Protein AF-A0A812Y825-F1 (afdb_monomer)

Foldseek 3Di:
DAAELEAEEDQPLQVVLLVLLVVVVPDDDDDDDDDDDDDDDDDDDDPVVSLVVSVVVVCVSSVGDPPHPHYYYDYDDQPLVSSVSSVVSVCVSVVQAAEEAEAEPPLVVVQVVCCVPPVDGDSVSNVVNVVSLVVSCVVVVLRYHYDHVVNQFQVSVQVVCVSNPDDPQKGFPDGDDDPPCPPPPPPDPDVPDSMDGDDPPDD

Solvent-accessible surface area (backbone atoms only — not comparable to full-atom values): 12763 Å² total; per-residue (Å²): 135,91,34,72,42,64,44,68,69,78,64,78,58,57,64,55,43,44,52,51,46,37,54,72,74,68,75,72,77,86,76,91,75,77,99,70,86,89,80,85,84,92,80,87,81,52,69,68,57,54,37,50,51,52,50,53,50,52,48,61,72,63,57,64,56,98,72,44,80,43,75,49,70,45,79,89,85,78,57,47,80,60,53,51,52,33,50,51,52,50,44,62,59,35,73,86,53,71,45,78,49,70,47,57,86,55,56,69,64,44,36,54,55,36,33,75,76,70,71,51,72,56,67,68,55,54,51,50,38,54,55,49,50,53,53,49,35,69,77,37,57,94,40,37,44,81,49,38,61,91,54,68,41,41,66,50,53,33,52,46,40,51,71,75,66,53,64,91,48,48,37,47,78,49,64,88,90,69,93,74,72,74,71,67,71,65,97,56,93,66,90,77,57,43,54,50,68,64,77,78,81,80,128

Mean predicted aligned error: 9.52 Å

Secondary structure (DSSP, 8-state):
---EEEEPS--THHHHHHHHHHHHHT-PPP---SSS------S---HHHHHHHHHHHHHHHH---TT-SEEEE------HHHHHHHHHHHHHHSTT--EEEEE-S-HHHHHHHHHHHHS---HHHHHHHHHHHHHHHHHSTTTEEEEEGGG-SHHHHHHHHHHHT--TTEE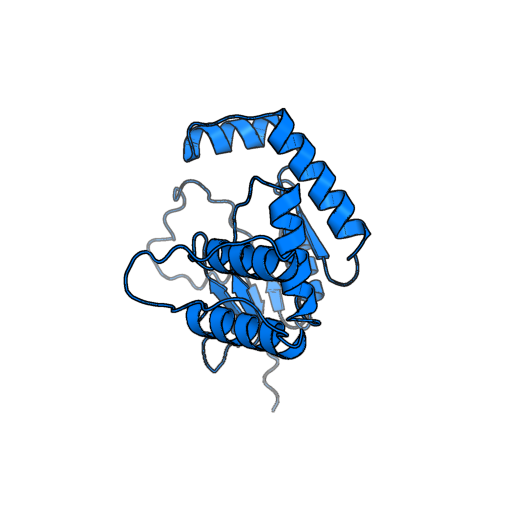ES-----SSS-S---SS-----SEEE------

Sequence (203 aa):
MFLYDIKGGNMMLWPDVYDMNKVREADFKIYQHSGLYAWHHANGRNETELMCSMKMMLLGELNPSVHARVIGYKAIKWRFDEDLKDLQLLMEAFPCAKVILSKRRNIDDQLLSQGEVFGSMDYFATEQANKAMDKFKKHHSDRSFSLDLEDFDVEHFNSLLSFLGEDDKCRYVDVVHDNAGRLQSPAEPLEWSAIKCNFTEGN

Structure (mmCIF, N/CA/C/O backbone):
data_AF-A0A812Y825-F1
#
_entry.id   AF-A0A812Y825-F1
#
loop_
_atom_site.group_PDB
_atom_site.id
_atom_site.type_symbol
_atom_site.label_atom_id
_atom_site.label_alt_id
_atom_site.label_comp_id
_atom_site.label_asym_id
_atom_site.label_entity_id
_atom_site.label_seq_id
_atom_site.pdbx_PDB_ins_code
_atom_site.Cartn_x
_atom_site.Cartn_y
_atom_site.Cartn_z
_atom_site.occupancy
_atom_site.B_iso_or_equiv
_atom_site.auth_seq_id
_atom_site.auth_comp_id
_atom_site.auth_asym_id
_atom_site.auth_atom_id
_atom_site.pdbx_PDB_model_num
ATOM 1 N N . MET A 1 1 ? -17.532 -16.946 -2.807 1.00 50.28 1 MET A N 1
ATOM 2 C CA . MET A 1 1 ? -17.323 -15.856 -3.784 1.00 50.28 1 MET A CA 1
ATOM 3 C C . MET A 1 1 ? -16.411 -14.826 -3.145 1.00 50.28 1 MET A C 1
ATOM 5 O O . MET A 1 1 ? -16.750 -14.342 -2.072 1.00 50.28 1 MET A O 1
ATOM 9 N N . PHE A 1 2 ? -15.247 -14.558 -3.741 1.00 57.72 2 PHE A N 1
ATOM 10 C CA . PHE A 1 2 ? -14.387 -13.468 -3.285 1.00 57.72 2 PHE A CA 1
ATOM 11 C C . PHE A 1 2 ? -14.944 -12.144 -3.742 1.00 57.72 2 PHE A C 1
ATOM 13 O O . PHE A 1 2 ? -15.249 -11.974 -4.919 1.00 57.72 2 PHE A O 1
ATOM 20 N N . LEU A 1 3 ? -15.074 -11.216 -2.810 1.00 70.06 3 LEU A N 1
ATOM 21 C CA . LEU A 1 3 ? -15.598 -9.893 -3.087 1.00 70.06 3 LEU A CA 1
ATOM 22 C C . LEU A 1 3 ? -14.599 -8.900 -2.515 1.00 70.06 3 LEU A C 1
ATOM 24 O O . LEU A 1 3 ? -14.765 -8.362 -1.424 1.00 70.06 3 LEU A O 1
ATOM 28 N N . TYR A 1 4 ? -13.499 -8.759 -3.247 1.00 74.31 4 TYR A N 1
ATOM 29 C CA . TYR A 1 4 ? -12.569 -7.657 -3.083 1.00 74.31 4 TYR A CA 1
ATOM 30 C C . TYR A 1 4 ? -13.099 -6.471 -3.872 1.00 74.31 4 TYR A C 1
ATOM 32 O O . TYR A 1 4 ? -13.374 -6.600 -5.062 1.00 74.31 4 TYR A O 1
ATOM 40 N N . ASP A 1 5 ? -13.207 -5.322 -3.222 1.00 78.38 5 ASP A N 1
ATOM 41 C CA . ASP A 1 5 ? -13.467 -4.052 -3.886 1.00 78.38 5 ASP A CA 1
ATOM 42 C C . ASP A 1 5 ? -12.261 -3.137 -3.667 1.00 78.38 5 ASP A C 1
ATOM 44 O O . ASP A 1 5 ? -12.210 -2.327 -2.740 1.00 78.38 5 ASP A O 1
ATOM 48 N N . ILE A 1 6 ? -11.223 -3.364 -4.476 1.00 79.56 6 ILE A N 1
ATOM 49 C CA . ILE A 1 6 ? -9.986 -2.585 -4.437 1.00 79.56 6 ILE A CA 1
ATOM 50 C C . ILE A 1 6 ? -10.028 -1.581 -5.583 1.00 79.56 6 ILE A C 1
ATOM 52 O O . ILE A 1 6 ? -9.942 -1.950 -6.754 1.00 79.56 6 ILE A O 1
ATOM 56 N N . LYS A 1 7 ? -10.150 -0.297 -5.249 1.00 80.38 7 LYS A N 1
ATOM 57 C CA . LYS A 1 7 ? -10.177 0.778 -6.240 1.00 80.38 7 LYS A CA 1
ATOM 58 C C . LYS A 1 7 ? -8.767 1.071 -6.773 1.00 80.38 7 LYS A C 1
ATOM 60 O O . LYS A 1 7 ? -7.784 1.109 -6.027 1.00 80.38 7 LYS A O 1
ATOM 65 N N . GLY A 1 8 ? -8.669 1.259 -8.090 1.00 64.75 8 GLY A N 1
ATOM 66 C CA . GLY A 1 8 ? -7.426 1.604 -8.787 1.00 64.75 8 GLY A CA 1
ATOM 67 C C . GLY A 1 8 ? -6.894 3.002 -8.443 1.00 64.75 8 GLY A C 1
ATOM 68 O O . GLY A 1 8 ? -7.537 3.777 -7.740 1.00 64.75 8 GLY A O 1
ATOM 69 N N . GLY A 1 9 ? -5.685 3.309 -8.926 1.00 55.72 9 GLY A N 1
ATOM 70 C CA . GLY A 1 9 ? -4.938 4.520 -8.566 1.00 55.72 9 GLY A CA 1
ATOM 71 C C . GLY A 1 9 ? -5.636 5.842 -8.909 1.00 55.72 9 GLY A C 1
ATOM 72 O O . GLY A 1 9 ? -6.337 5.933 -9.911 1.00 55.72 9 GLY A O 1
ATOM 73 N N . ASN A 1 10 ? -5.345 6.875 -8.108 1.00 53.19 10 ASN A N 1
ATOM 74 C CA . ASN A 1 10 ? -5.771 8.280 -8.259 1.00 53.19 10 ASN A CA 1
ATOM 75 C C . ASN A 1 10 ? -7.201 8.626 -7.823 1.00 53.19 10 ASN A C 1
ATOM 77 O O . ASN A 1 10 ? -7.778 9.591 -8.321 1.00 53.19 10 ASN A O 1
ATOM 81 N N . MET A 1 11 ? -7.761 7.923 -6.839 1.00 57.62 11 MET A N 1
ATOM 82 C CA . MET A 1 11 ? -8.858 8.528 -6.085 1.00 57.62 11 MET A CA 1
ATOM 83 C C . MET A 1 11 ? -8.343 9.773 -5.346 1.00 57.62 11 MET A C 1
ATOM 85 O O . MET A 1 11 ? -7.277 9.731 -4.725 1.00 57.62 11 MET A O 1
ATOM 89 N N . MET A 1 12 ? -9.111 10.865 -5.384 1.00 64.31 12 MET A N 1
ATOM 90 C CA . MET A 1 12 ? -8.818 12.150 -4.721 1.00 64.31 12 MET A CA 1
ATOM 91 C C . MET A 1 12 ? -8.848 12.074 -3.180 1.00 64.31 12 MET A C 1
ATOM 93 O O . MET A 1 12 ? -8.847 13.094 -2.510 1.00 64.31 12 MET A O 1
ATOM 97 N N . LEU A 1 13 ? -8.785 10.863 -2.621 1.00 70.81 13 LEU A N 1
ATOM 98 C CA . LEU A 1 13 ? -8.773 10.565 -1.192 1.00 70.81 13 LEU A CA 1
ATOM 99 C C . LEU A 1 13 ? -7.570 11.155 -0.464 1.00 70.81 13 LEU A C 1
ATOM 101 O O . LEU A 1 13 ? -7.657 11.547 0.691 1.00 70.81 13 LEU A O 1
ATOM 105 N N . TRP A 1 14 ? -6.405 11.151 -1.108 1.00 73.81 14 TRP A N 1
ATOM 106 C CA . TRP A 1 14 ? -5.169 11.485 -0.408 1.00 73.81 14 TRP A CA 1
ATOM 107 C C . TRP A 1 14 ? -5.020 12.967 -0.057 1.00 73.81 14 TRP A C 1
ATOM 109 O O . TRP A 1 14 ? -4.557 13.236 1.046 1.00 73.81 14 TRP A O 1
ATOM 119 N N . PRO A 1 15 ? -5.388 13.924 -0.934 1.00 76.06 15 PRO A N 1
ATOM 120 C CA . PRO A 1 15 ? -5.538 15.320 -0.534 1.00 76.06 15 PRO A CA 1
ATOM 121 C C . PRO A 1 15 ? -6.379 15.490 0.734 1.00 76.06 15 PRO A C 1
ATOM 123 O O . PRO A 1 15 ? -5.949 16.183 1.647 1.00 76.06 15 PRO A O 1
ATOM 126 N N . ASP A 1 16 ? -7.506 14.786 0.843 1.00 75.88 16 ASP A N 1
ATOM 127 C CA . ASP A 1 16 ? -8.361 14.915 2.019 1.00 75.88 16 ASP A CA 1
ATOM 128 C C . ASP A 1 16 ? -7.735 14.306 3.283 1.00 75.88 16 ASP A C 1
ATOM 130 O O . ASP A 1 16 ? -7.829 14.882 4.367 1.00 75.88 16 ASP A O 1
ATOM 134 N N . VAL A 1 17 ? -7.066 13.152 3.165 1.00 77.38 17 VAL A N 1
ATOM 135 C CA . VAL A 1 17 ? -6.330 12.544 4.290 1.00 77.38 17 VAL A CA 1
ATOM 136 C C . VAL A 1 17 ? -5.193 13.460 4.741 1.00 77.38 17 VAL A C 1
ATOM 138 O O . VAL A 1 17 ? -5.019 13.663 5.943 1.00 77.38 17 VAL A O 1
ATOM 141 N N . TYR A 1 18 ? -4.462 14.044 3.791 1.00 80.56 18 TYR A N 1
ATOM 142 C CA . TYR A 1 18 ? -3.424 15.035 4.059 1.00 80.56 18 TYR A CA 1
ATOM 143 C C . TYR A 1 18 ? -4.002 16.232 4.818 1.00 80.56 18 TYR A C 1
ATOM 145 O O . TYR A 1 18 ? -3.497 16.588 5.883 1.00 80.56 18 TYR A O 1
ATOM 153 N N . ASP A 1 19 ? -5.105 16.808 4.335 1.00 76.88 19 ASP A N 1
ATOM 154 C CA . ASP A 1 19 ? -5.767 17.940 4.981 1.00 76.88 19 ASP A CA 1
ATOM 155 C C . ASP A 1 19 ? -6.231 17.581 6.400 1.00 76.88 19 ASP A C 1
ATOM 157 O O . ASP A 1 19 ? -6.016 18.352 7.337 1.00 76.88 19 ASP A O 1
ATOM 161 N N . MET A 1 20 ? -6.788 16.383 6.613 1.00 75.94 20 MET A N 1
ATOM 162 C CA . MET A 1 20 ? -7.174 15.911 7.949 1.00 75.94 20 MET A CA 1
ATOM 163 C C . MET A 1 20 ? -5.981 15.704 8.879 1.00 75.94 20 MET A C 1
ATOM 165 O O . MET A 1 20 ? -6.056 16.048 10.061 1.00 75.94 20 MET A O 1
ATOM 169 N N . ASN A 1 21 ? -4.872 15.172 8.370 1.00 79.94 21 ASN A N 1
ATOM 170 C CA . ASN A 1 21 ? -3.653 15.029 9.150 1.00 79.94 21 ASN A CA 1
ATOM 171 C C . ASN A 1 21 ? -3.063 16.396 9.511 1.00 79.94 21 ASN A C 1
ATOM 173 O O . ASN A 1 21 ? -2.636 16.600 10.644 1.00 79.94 21 ASN A O 1
ATOM 177 N N . LYS A 1 22 ? -3.138 17.377 8.611 1.00 77.75 22 LYS A N 1
ATOM 178 C CA . LYS A 1 22 ? -2.755 18.762 8.908 1.00 77.75 22 LYS A CA 1
ATOM 179 C C . LYS A 1 22 ? -3.680 19.451 9.900 1.00 77.75 22 LYS A C 1
ATOM 181 O O . LYS A 1 22 ? -3.206 20.213 10.742 1.00 77.75 22 LYS A O 1
ATOM 186 N N . VAL A 1 23 ? -4.978 19.154 9.859 1.00 70.94 23 VAL A N 1
ATOM 187 C CA . VAL A 1 23 ? -5.929 19.572 10.898 1.00 70.94 23 VAL A CA 1
ATOM 188 C C . VAL A 1 23 ? -5.544 18.967 12.250 1.00 70.94 23 VAL A C 1
ATOM 190 O O . VAL A 1 23 ? -5.558 19.683 13.249 1.00 70.94 23 VAL A O 1
ATOM 193 N N . ARG A 1 24 ? -5.150 17.687 12.290 1.00 75.50 24 ARG A N 1
ATOM 194 C CA . ARG A 1 24 ? -4.654 17.021 13.508 1.00 75.50 24 ARG A CA 1
ATOM 195 C C . ARG A 1 24 ? -3.356 17.643 14.030 1.00 75.50 24 ARG A C 1
ATOM 197 O O . ARG A 1 24 ? -3.232 17.845 15.232 1.00 75.50 24 ARG A O 1
ATOM 204 N N . GLU A 1 25 ? -2.415 17.961 13.139 1.00 74.81 25 GLU A N 1
ATOM 205 C CA . GLU A 1 25 ? -1.152 18.651 13.459 1.00 74.81 25 GLU A CA 1
ATOM 206 C C . GLU A 1 25 ? -1.361 20.140 13.834 1.00 74.81 25 GLU A C 1
ATOM 208 O O . GLU A 1 25 ? -0.434 20.772 14.332 1.00 74.81 25 GLU A O 1
ATOM 213 N N . ALA A 1 26 ? -2.588 20.662 13.688 1.00 60.72 26 ALA A N 1
ATOM 214 C CA . ALA A 1 26 ? -3.061 21.977 14.131 1.00 60.72 26 ALA A CA 1
ATOM 215 C C . ALA A 1 26 ? -2.562 23.216 13.350 1.00 60.72 26 ALA A C 1
ATOM 217 O O . ALA A 1 26 ? -2.547 24.306 13.920 1.00 60.72 26 ALA A O 1
ATOM 218 N N . ASP A 1 27 ? -2.258 23.103 12.046 1.00 53.44 27 ASP A N 1
ATOM 219 C CA . ASP A 1 27 ? -1.624 24.213 11.296 1.00 53.44 27 ASP A CA 1
ATOM 220 C C . ASP A 1 27 ? -2.247 24.605 9.936 1.00 53.44 27 ASP A C 1
ATOM 222 O O . ASP A 1 27 ? -1.607 25.279 9.131 1.00 53.44 27 ASP A O 1
ATOM 226 N N . PHE A 1 28 ? -3.508 24.258 9.643 1.00 49.50 28 PHE A N 1
ATOM 227 C CA . PHE A 1 28 ? -4.169 24.778 8.431 1.00 49.50 28 PHE A CA 1
ATOM 228 C C . PHE A 1 28 ? -5.084 25.972 8.707 1.00 49.50 28 PHE A C 1
ATOM 230 O O . PHE A 1 28 ? -5.841 25.974 9.669 1.00 49.50 28 PHE A O 1
ATOM 237 N N . LYS A 1 29 ? -5.071 26.974 7.814 1.00 45.69 29 LYS A N 1
ATOM 238 C CA . LYS A 1 29 ? -6.112 28.003 7.616 1.00 45.69 29 LYS A CA 1
ATOM 239 C C . LYS A 1 29 ? -6.948 27.566 6.404 1.00 45.69 29 LYS A C 1
ATOM 241 O O . LYS A 1 29 ? -6.369 27.279 5.366 1.00 45.69 29 LYS A O 1
ATOM 246 N N . ILE A 1 30 ? -8.273 27.469 6.550 1.00 46.47 30 ILE A N 1
ATOM 247 C CA . ILE A 1 30 ? -9.210 27.017 5.508 1.00 46.47 30 ILE A CA 1
ATOM 248 C C . ILE A 1 30 ? -8.940 27.782 4.215 1.00 46.47 30 ILE A C 1
ATOM 250 O O . ILE A 1 30 ? -8.990 29.011 4.221 1.00 46.47 30 ILE A O 1
ATOM 254 N N . TYR A 1 31 ? -8.741 27.063 3.113 1.00 37.53 31 TYR A N 1
ATOM 255 C CA . TYR A 1 31 ? -8.944 27.612 1.779 1.00 37.53 31 TYR A CA 1
ATOM 256 C C . TYR A 1 31 ? -10.146 26.918 1.145 1.00 37.53 31 TYR A C 1
ATOM 258 O O . TYR A 1 31 ? -10.118 25.733 0.836 1.00 37.53 31 TYR A O 1
ATOM 266 N N . GLN A 1 32 ? -11.226 27.684 0.978 1.00 43.72 32 GLN A N 1
ATOM 267 C CA . GLN A 1 32 ? -12.327 27.327 0.095 1.00 43.72 32 GLN A CA 1
ATOM 268 C C . GLN A 1 32 ? -11.819 27.351 -1.348 1.00 43.72 32 GLN A C 1
ATOM 270 O O . GLN A 1 32 ? -11.482 28.422 -1.850 1.00 43.72 32 GLN A O 1
ATOM 275 N N . HIS A 1 33 ? -11.876 26.223 -2.054 1.00 33.47 33 HIS A N 1
ATOM 276 C CA . HIS A 1 33 ? -12.135 26.269 -3.488 1.00 33.47 33 HIS A CA 1
ATOM 277 C C . HIS A 1 33 ? -13.038 25.117 -3.947 1.00 33.47 33 HIS A C 1
ATOM 279 O O . HIS A 1 33 ? -12.832 23.959 -3.612 1.00 33.47 33 HIS A O 1
ATOM 285 N N . SER A 1 34 ? -14.057 25.513 -4.719 1.00 37.59 34 SER A N 1
ATOM 286 C CA . SER A 1 34 ? -15.031 24.711 -5.476 1.00 37.59 34 SER A CA 1
ATOM 287 C C . SER A 1 34 ? -15.969 23.772 -4.701 1.00 37.59 34 SER A C 1
ATOM 289 O O . SER A 1 34 ? -15.884 22.557 -4.792 1.00 37.59 34 SER A O 1
ATOM 291 N N . GLY A 1 35 ? -16.993 24.365 -4.079 1.00 41.88 35 GLY A N 1
ATOM 292 C CA . GLY A 1 35 ? -18.388 23.924 -4.258 1.00 41.88 35 GLY A CA 1
ATOM 293 C C . GLY A 1 35 ? -18.902 22.706 -3.484 1.00 41.88 35 GLY A C 1
ATOM 294 O O . GLY A 1 35 ? -20.115 22.594 -3.331 1.00 41.88 35 GLY A O 1
ATOM 295 N N . LEU A 1 36 ? -18.043 21.844 -2.946 1.00 45.06 36 LEU A N 1
ATOM 296 C CA . LEU A 1 36 ? -18.415 20.758 -2.036 1.00 45.06 36 LEU A CA 1
ATOM 297 C C . LEU A 1 36 ? -17.350 20.685 -0.929 1.00 45.06 36 LEU A C 1
ATOM 299 O O . LEU A 1 36 ? -16.169 20.799 -1.221 1.00 45.06 36 LEU A O 1
ATOM 303 N N . TYR A 1 37 ? -17.787 20.524 0.323 1.00 44.31 37 TYR A N 1
ATOM 304 C CA . TYR A 1 37 ? -16.999 20.489 1.573 1.00 44.31 37 TYR A CA 1
ATOM 305 C C . TYR A 1 37 ? -16.685 21.854 2.217 1.00 44.31 37 TYR A C 1
ATOM 307 O O . TYR A 1 37 ? -15.725 22.554 1.903 1.00 44.31 37 TYR A O 1
ATOM 315 N N . ALA A 1 38 ? -17.526 22.229 3.187 1.00 41.09 38 ALA A N 1
ATOM 316 C CA . ALA A 1 38 ? -17.284 23.350 4.086 1.00 41.09 38 ALA A CA 1
ATOM 317 C C . ALA A 1 38 ? -16.455 22.879 5.292 1.00 41.09 38 ALA A C 1
ATOM 319 O O . ALA A 1 38 ? -16.964 22.180 6.168 1.00 41.09 38 ALA A O 1
ATOM 320 N N . TRP A 1 39 ? -15.193 23.296 5.365 1.00 47.66 39 TRP A N 1
ATOM 321 C CA . TRP A 1 39 ? -14.378 23.163 6.572 1.00 47.66 39 TRP A CA 1
ATOM 322 C C . TRP A 1 39 ? -14.466 24.469 7.370 1.00 47.66 39 TRP A C 1
ATOM 324 O O . TRP A 1 39 ? -14.240 25.540 6.816 1.00 47.66 39 TRP A O 1
ATOM 334 N N . HIS A 1 40 ? -14.829 24.387 8.655 1.00 42.28 40 HIS A N 1
ATOM 335 C CA . HIS A 1 40 ? -14.842 25.508 9.604 1.00 42.28 40 HIS A CA 1
ATOM 336 C C . HIS A 1 40 ? -13.914 25.202 10.795 1.00 42.28 40 HIS A C 1
ATOM 338 O O . HIS A 1 40 ? -13.873 24.066 11.283 1.00 42.28 40 HIS A O 1
ATOM 344 N N . HIS A 1 41 ? -13.165 26.226 11.223 1.00 46.69 41 HIS A N 1
ATOM 345 C CA . HIS A 1 41 ? -12.006 26.142 12.123 1.00 46.69 41 HIS A CA 1
ATOM 346 C C . HIS A 1 41 ? -12.288 26.447 13.593 1.00 46.69 41 HIS A C 1
ATOM 348 O O . HIS A 1 41 ? -13.226 27.168 13.916 1.00 46.69 41 HIS A O 1
ATOM 354 N N . ALA A 1 42 ? -11.333 25.978 14.411 1.00 47.19 42 ALA A N 1
ATOM 355 C CA . ALA A 1 42 ? -10.901 26.469 15.724 1.00 47.19 42 ALA A CA 1
ATOM 356 C C . ALA A 1 42 ? -11.951 26.507 16.847 1.00 47.19 42 ALA A C 1
ATOM 358 O O . ALA A 1 42 ? -12.481 27.562 17.176 1.00 47.19 42 ALA A O 1
ATOM 359 N N . ASN A 1 43 ? -12.197 25.341 17.460 1.00 44.81 43 ASN A N 1
ATOM 360 C CA . ASN A 1 43 ? -12.138 25.116 18.917 1.00 44.81 43 ASN A CA 1
ATOM 361 C C . ASN A 1 43 ? -12.566 23.670 19.246 1.00 44.81 43 ASN A C 1
ATOM 363 O O . ASN A 1 43 ? -13.713 23.298 19.029 1.00 44.81 43 ASN A O 1
ATOM 367 N N . GLY A 1 44 ? -11.643 22.868 19.791 1.00 52.03 44 GLY A N 1
ATOM 368 C CA . GLY A 1 44 ? -11.970 21.679 20.592 1.00 52.03 44 GLY A CA 1
ATOM 369 C C . GLY A 1 44 ? -12.611 20.478 19.887 1.00 52.03 44 GLY A C 1
ATOM 370 O O . GLY A 1 44 ? -13.489 19.860 20.484 1.00 52.03 44 GLY A O 1
ATOM 371 N N . ARG A 1 45 ? -12.194 20.105 18.666 1.00 60.62 45 ARG A N 1
ATOM 372 C CA . ARG A 1 45 ? -12.650 18.816 18.111 1.00 60.62 45 ARG A CA 1
ATOM 373 C C . ARG A 1 45 ? -12.095 17.659 18.932 1.00 60.62 45 ARG A C 1
ATOM 375 O O . ARG A 1 45 ? -10.900 17.594 19.213 1.00 60.62 45 ARG A O 1
ATOM 382 N N . ASN A 1 46 ? -12.987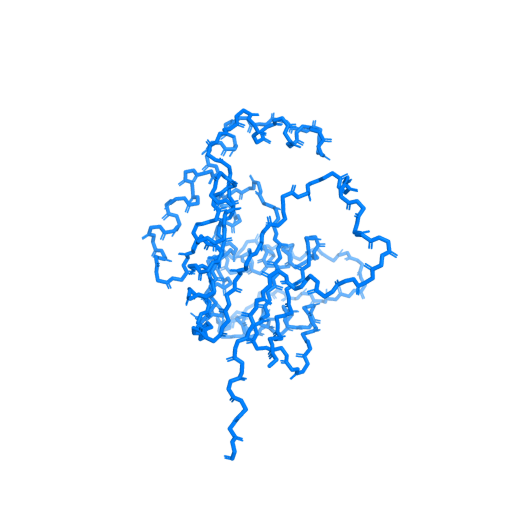 16.741 19.276 1.00 76.44 46 ASN A N 1
ATOM 383 C CA . ASN A 1 46 ? -12.643 15.460 19.867 1.00 76.44 46 ASN A CA 1
ATOM 384 C C . ASN A 1 46 ? -11.973 14.600 18.781 1.00 76.44 46 ASN A C 1
ATOM 386 O O . ASN A 1 46 ? -12.501 14.488 17.676 1.00 76.44 46 ASN A O 1
ATOM 390 N N . GLU A 1 47 ? -10.829 13.981 19.081 1.00 79.62 47 GLU A N 1
ATOM 391 C CA . GLU A 1 47 ? -10.118 13.056 18.180 1.00 79.62 47 GLU A CA 1
ATOM 392 C C . GLU A 1 47 ? -11.063 12.004 17.577 1.00 79.62 47 GLU A C 1
ATOM 394 O O . GLU A 1 47 ? -10.994 11.684 16.392 1.00 79.62 47 GLU A O 1
ATOM 399 N N . THR A 1 48 ? -12.046 11.566 18.364 1.00 83.62 48 THR A N 1
ATOM 400 C CA . THR A 1 48 ? -13.109 10.652 17.931 1.00 83.62 48 THR A CA 1
ATOM 401 C C . THR A 1 48 ? -13.892 11.187 16.726 1.00 83.62 48 THR A C 1
ATOM 403 O O . THR A 1 48 ? -14.163 10.443 15.787 1.00 83.62 48 THR A O 1
ATOM 406 N N . GLU A 1 49 ? -14.251 12.473 16.716 1.00 81.56 49 GLU A N 1
ATOM 407 C CA . GLU A 1 49 ? -15.013 13.093 15.623 1.00 81.56 49 GLU A CA 1
ATOM 408 C C . GLU A 1 49 ? -14.180 13.212 14.347 1.00 81.56 49 GLU A C 1
ATOM 410 O O . GLU A 1 49 ? -14.706 13.008 13.250 1.00 81.56 49 GLU A O 1
ATOM 415 N N . LEU A 1 50 ? -12.881 13.505 14.482 1.00 80.94 50 LEU A N 1
ATOM 416 C CA . LEU A 1 50 ? -11.949 13.523 13.356 1.00 80.94 50 LEU A CA 1
ATOM 417 C C . LEU A 1 50 ? -11.861 12.132 12.717 1.00 80.94 50 LEU A C 1
ATOM 419 O O . LEU A 1 50 ? -12.079 11.996 11.514 1.00 80.94 50 LEU A O 1
ATOM 423 N N . MET A 1 51 ? -11.634 11.095 13.527 1.00 84.62 51 MET A N 1
ATOM 424 C CA . MET A 1 51 ? -11.542 9.716 13.039 1.00 84.62 51 MET A CA 1
ATOM 425 C C . MET A 1 51 ? -12.857 9.248 12.402 1.00 84.62 51 MET A C 1
ATOM 427 O O . MET A 1 51 ? -12.841 8.603 11.354 1.00 84.62 51 MET A O 1
ATOM 431 N N . CYS A 1 52 ? -14.007 9.597 12.988 1.00 85.12 52 CYS A N 1
ATOM 432 C CA . CYS A 1 52 ? -15.319 9.314 12.401 1.00 85.12 52 CYS A CA 1
ATOM 433 C C . CYS A 1 52 ?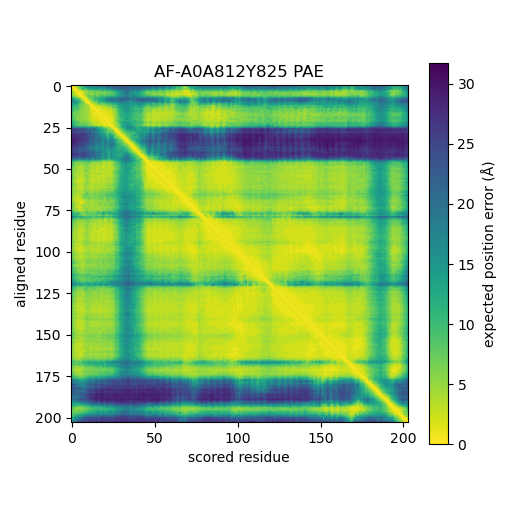 -15.517 10.024 11.057 1.00 85.12 52 CYS A C 1
ATOM 435 O O . CYS A 1 52 ? -15.990 9.403 10.107 1.00 85.12 52 CYS A O 1
ATOM 437 N N . SER A 1 53 ? -15.121 11.293 10.953 1.00 83.25 53 SER A N 1
ATOM 438 C CA . SER A 1 53 ? -15.219 12.056 9.703 1.00 83.25 53 SER A CA 1
ATOM 439 C C . SER A 1 53 ? -14.364 11.427 8.605 1.00 83.25 53 SER A C 1
ATOM 441 O O . SER A 1 53 ? -14.841 11.241 7.487 1.00 83.25 53 SER A O 1
ATOM 443 N N . MET A 1 54 ? -13.138 11.018 8.945 1.00 83.56 54 MET A N 1
ATOM 444 C CA . MET A 1 54 ? -12.247 10.354 7.999 1.00 83.56 54 MET A CA 1
ATOM 445 C C . MET A 1 54 ? -12.825 9.025 7.512 1.00 83.56 54 MET A C 1
ATOM 447 O O . MET A 1 54 ? -12.822 8.755 6.313 1.00 83.56 54 MET A O 1
ATOM 451 N N . LYS A 1 55 ? -13.396 8.221 8.419 1.00 88.06 55 LYS A N 1
ATOM 452 C CA . LYS A 1 55 ? -14.075 6.971 8.051 1.00 88.06 55 LYS A CA 1
ATOM 453 C C . LYS A 1 55 ? -15.205 7.197 7.060 1.00 88.06 55 LYS A C 1
ATOM 455 O O . LYS A 1 55 ? -15.275 6.502 6.052 1.00 88.06 55 LYS A O 1
ATOM 460 N N . MET A 1 56 ? -16.088 8.145 7.365 1.00 86.94 56 MET A N 1
ATOM 461 C CA . MET A 1 56 ? -17.264 8.426 6.544 1.00 86.94 56 MET A CA 1
ATOM 462 C C . MET A 1 56 ? -16.874 8.923 5.158 1.00 86.94 56 MET A C 1
ATOM 464 O O . MET A 1 56 ? -17.444 8.465 4.172 1.00 86.94 56 MET A O 1
ATOM 468 N N . MET A 1 57 ? -15.884 9.810 5.079 1.00 84.75 57 MET A N 1
ATOM 469 C CA . MET A 1 57 ? -15.372 10.296 3.805 1.00 84.75 57 MET A CA 1
ATOM 470 C C . MET A 1 57 ? -14.760 9.160 2.982 1.00 84.75 57 MET A C 1
ATOM 472 O O . MET A 1 57 ? -15.176 8.949 1.848 1.00 84.75 57 MET A O 1
ATOM 476 N N . LEU A 1 58 ? -13.831 8.387 3.556 1.00 83.75 58 LEU A N 1
ATOM 477 C CA . LEU A 1 58 ? -13.179 7.289 2.838 1.00 83.75 58 LEU A CA 1
ATOM 478 C C . LEU A 1 58 ? -14.183 6.249 2.358 1.00 83.75 58 LEU A C 1
ATOM 480 O O . LEU A 1 58 ? -14.102 5.819 1.217 1.00 83.75 58 LEU A O 1
ATOM 484 N N . LEU A 1 59 ? -15.147 5.855 3.191 1.00 85.88 59 LEU A N 1
ATOM 485 C CA . LEU A 1 59 ? -16.179 4.902 2.784 1.00 85.88 59 LEU A CA 1
ATOM 486 C C . LEU A 1 59 ? -17.128 5.483 1.731 1.00 85.88 59 LEU A C 1
ATOM 488 O O . LEU A 1 59 ? -17.540 4.750 0.836 1.00 85.88 59 LEU A O 1
ATOM 492 N N . GLY A 1 60 ? -17.462 6.773 1.820 1.00 86.56 60 GLY A N 1
ATOM 493 C CA . GLY A 1 60 ? -18.292 7.457 0.828 1.00 86.56 60 GLY A CA 1
ATOM 494 C C . GLY A 1 60 ? -17.623 7.519 -0.543 1.00 86.56 60 GLY A C 1
ATOM 495 O O . GLY A 1 60 ? -18.248 7.205 -1.549 1.00 86.56 60 GLY A O 1
ATOM 496 N N . GLU A 1 61 ? -16.335 7.844 -0.566 1.00 83.50 61 GLU A N 1
ATOM 497 C CA . GLU A 1 61 ? -15.526 7.911 -1.782 1.00 83.50 61 GLU A CA 1
ATOM 498 C C . GLU A 1 61 ? -15.237 6.517 -2.353 1.00 83.50 61 GLU A C 1
ATOM 500 O O . GLU A 1 61 ? -15.408 6.283 -3.549 1.00 83.50 61 GLU A O 1
ATOM 505 N N . LEU A 1 62 ? -14.844 5.553 -1.507 1.00 84.19 62 LEU A N 1
ATOM 506 C CA . LEU A 1 62 ? -14.638 4.161 -1.926 1.00 84.19 62 LEU A CA 1
ATOM 507 C C . LEU A 1 62 ? -15.931 3.535 -2.444 1.00 84.19 62 LEU A C 1
ATOM 509 O O . LEU A 1 62 ? -15.855 2.653 -3.299 1.00 84.19 62 LEU A O 1
ATOM 513 N N . ASN A 1 63 ? -17.084 3.983 -1.932 1.00 86.44 63 ASN A N 1
ATOM 514 C CA . ASN A 1 63 ? -18.419 3.493 -2.263 1.00 86.44 63 ASN A CA 1
ATOM 515 C C . ASN A 1 63 ? -18.427 1.962 -2.450 1.00 86.44 63 ASN A C 1
ATOM 517 O O . ASN A 1 63 ? -18.651 1.467 -3.563 1.00 86.44 63 ASN A O 1
ATOM 521 N N . PRO A 1 64 ? -18.050 1.209 -1.400 1.00 87.38 64 PRO A N 1
ATOM 522 C CA . PRO A 1 64 ? -17.789 -0.211 -1.529 1.00 87.38 64 PRO A CA 1
ATOM 523 C C . PRO A 1 64 ? -19.063 -0.974 -1.878 1.00 87.38 64 PRO A C 1
ATOM 525 O O . PRO A 1 64 ? -20.154 -0.652 -1.403 1.00 87.38 64 PRO A O 1
ATOM 528 N N . SER A 1 65 ? -18.918 -2.044 -2.655 1.00 87.38 65 SER A N 1
ATOM 529 C CA . SER A 1 65 ? -20.003 -3.006 -2.852 1.00 87.38 65 SER A CA 1
ATOM 530 C C . SER A 1 65 ? -20.547 -3.501 -1.507 1.00 87.38 65 SER A C 1
ATOM 532 O O . SER A 1 65 ? -19.784 -3.849 -0.606 1.00 87.38 65 SER A O 1
ATOM 534 N N . VAL A 1 66 ? -21.875 -3.624 -1.392 1.00 86.75 66 VAL A N 1
ATOM 535 C CA . VAL A 1 66 ? -22.554 -4.161 -0.193 1.00 86.75 66 VAL A CA 1
ATOM 536 C C . VAL A 1 66 ? -22.138 -5.593 0.149 1.00 86.75 66 VAL A C 1
ATOM 538 O O . VAL A 1 66 ? -22.394 -6.072 1.251 1.00 86.75 66 VAL A O 1
ATOM 541 N N . HIS A 1 67 ? -21.508 -6.283 -0.798 1.00 85.00 67 HIS A N 1
ATOM 542 C CA . HIS A 1 67 ? -21.004 -7.633 -0.615 1.00 85.00 67 HIS A CA 1
ATOM 543 C C . HIS A 1 67 ? -19.474 -7.692 -0.480 1.00 85.00 67 HIS A C 1
ATOM 545 O O . HIS A 1 67 ? -18.926 -8.785 -0.349 1.00 85.00 67 HIS A O 1
ATOM 551 N N . ALA A 1 68 ? -18.772 -6.553 -0.527 1.00 85.12 68 ALA A N 1
ATOM 552 C CA . ALA A 1 68 ? -17.322 -6.513 -0.387 1.00 85.12 68 ALA A CA 1
ATOM 553 C C . ALA A 1 68 ? -16.901 -6.982 1.011 1.00 85.12 68 ALA A C 1
ATOM 555 O O . ALA A 1 68 ? -17.332 -6.436 2.026 1.00 85.12 68 ALA A O 1
ATOM 556 N N . ARG A 1 69 ? -16.026 -7.988 1.059 1.00 83.56 69 ARG A N 1
ATOM 557 C CA . ARG A 1 69 ? -15.408 -8.470 2.302 1.00 83.56 69 ARG A CA 1
ATOM 558 C C . ARG A 1 69 ? -14.149 -7.682 2.637 1.00 83.56 69 ARG A C 1
ATOM 560 O O . ARG A 1 69 ? -13.845 -7.454 3.804 1.00 83.56 69 ARG A O 1
ATOM 567 N N . VAL A 1 70 ? -13.419 -7.282 1.602 1.00 86.94 70 VAL A N 1
ATOM 568 C CA . VAL A 1 70 ? -12.199 -6.488 1.703 1.00 86.94 70 VAL A CA 1
ATOM 569 C C . VAL A 1 70 ? -12.348 -5.301 0.772 1.00 86.94 70 VAL A C 1
ATOM 571 O O . VAL A 1 70 ? -12.671 -5.460 -0.404 1.00 86.94 70 VAL A O 1
ATOM 574 N N . ILE A 1 71 ? -12.104 -4.117 1.316 1.00 89.31 71 ILE A N 1
ATOM 575 C CA . ILE A 1 71 ? -12.155 -2.856 0.588 1.00 89.31 71 ILE A CA 1
ATOM 576 C C . ILE A 1 71 ? -10.758 -2.260 0.651 1.00 89.31 71 ILE A C 1
ATOM 578 O O . ILE A 1 71 ? -10.110 -2.296 1.699 1.00 89.31 71 ILE A O 1
ATOM 582 N N . GLY A 1 72 ? -10.287 -1.716 -0.460 1.00 89.12 72 GLY A N 1
ATOM 583 C CA . GLY A 1 72 ? -8.992 -1.061 -0.497 1.00 89.12 72 GLY A CA 1
ATOM 584 C C . GLY A 1 72 ? -8.898 -0.049 -1.617 1.00 89.12 72 GLY A C 1
ATOM 585 O O . GLY A 1 72 ? -9.793 0.084 -2.449 1.00 89.12 72 GLY A O 1
ATOM 586 N N . TYR A 1 73 ? -7.778 0.651 -1.655 1.00 88.44 73 TYR A N 1
ATOM 587 C CA . TYR A 1 73 ? -7.411 1.482 -2.787 1.00 88.44 73 TYR A CA 1
ATOM 588 C C . TYR A 1 73 ? -5.900 1.478 -2.964 1.00 88.44 73 TYR A C 1
ATOM 590 O O . TYR A 1 73 ? -5.143 1.238 -2.021 1.00 88.44 73 TYR A O 1
ATOM 598 N N . LYS A 1 74 ? -5.460 1.753 -4.190 1.00 88.00 74 LYS A N 1
ATOM 599 C CA . LYS A 1 74 ? -4.047 1.943 -4.518 1.00 88.00 74 LYS A CA 1
ATOM 600 C C . LYS A 1 74 ? -3.716 3.432 -4.547 1.00 88.00 74 LYS A C 1
ATOM 602 O O . LYS A 1 74 ? -4.425 4.222 -5.166 1.00 88.00 74 LYS A O 1
ATOM 607 N N . ALA A 1 75 ? -2.581 3.805 -3.969 1.00 84.94 75 ALA A N 1
ATOM 608 C CA . ALA A 1 75 ? -2.024 5.144 -4.088 1.00 84.94 75 ALA A CA 1
ATOM 609 C C . ALA A 1 75 ? -0.538 5.063 -4.460 1.00 84.94 75 ALA A C 1
ATOM 611 O O . ALA A 1 75 ? 0.204 4.278 -3.880 1.00 84.94 75 ALA A O 1
ATOM 612 N N . ILE A 1 76 ? -0.113 5.870 -5.436 1.00 81.50 76 ILE A N 1
ATOM 613 C CA . ILE A 1 76 ? 1.304 6.065 -5.765 1.00 81.50 76 ILE A CA 1
ATOM 614 C C . ILE A 1 76 ? 1.727 7.370 -5.099 1.00 81.50 76 ILE A C 1
ATOM 616 O O . ILE A 1 76 ? 1.075 8.402 -5.283 1.00 81.50 76 ILE A O 1
ATOM 620 N N . LYS A 1 77 ? 2.761 7.303 -4.264 1.00 76.44 77 LYS A N 1
ATOM 621 C CA . LYS A 1 77 ? 3.150 8.375 -3.350 1.00 76.44 77 LYS A CA 1
ATOM 622 C C . LYS A 1 77 ? 4.655 8.567 -3.371 1.00 76.44 77 LYS A C 1
ATOM 624 O O . LYS A 1 77 ? 5.387 7.599 -3.534 1.00 76.44 77 LYS A O 1
ATOM 629 N N . TRP A 1 78 ? 5.078 9.824 -3.269 1.00 68.00 78 TRP A N 1
ATOM 630 C CA . TRP A 1 78 ? 6.465 10.249 -3.485 1.00 68.00 78 TRP A CA 1
ATOM 631 C C . TRP A 1 78 ? 6.969 11.204 -2.389 1.00 68.00 78 TRP A C 1
ATOM 633 O O . TRP A 1 78 ? 8.170 11.439 -2.306 1.00 68.00 78 TRP A O 1
ATOM 643 N N . ARG A 1 79 ? 6.092 11.731 -1.516 1.00 75.19 79 ARG A N 1
ATOM 644 C CA . ARG A 1 79 ? 6.442 12.626 -0.396 1.00 75.19 79 ARG A CA 1
ATOM 645 C C . ARG A 1 79 ? 6.477 11.823 0.902 1.00 75.19 79 ARG A C 1
ATOM 647 O O . ARG A 1 79 ? 5.666 12.037 1.798 1.00 75.19 79 ARG A O 1
ATOM 654 N N . PHE A 1 80 ? 7.395 10.865 0.987 1.00 73.56 80 PHE A N 1
ATOM 655 C CA . PHE A 1 80 ? 7.303 9.774 1.964 1.00 73.56 80 PHE A CA 1
ATOM 656 C C . PHE A 1 80 ? 7.170 10.199 3.425 1.00 73.56 80 PHE A C 1
ATOM 658 O O . PHE A 1 80 ? 6.382 9.591 4.139 1.00 73.56 80 PHE A O 1
ATOM 665 N N . ASP A 1 81 ? 7.856 11.245 3.879 1.00 78.62 81 ASP A N 1
ATOM 666 C CA . ASP A 1 81 ? 7.714 11.682 5.274 1.00 78.62 81 ASP A CA 1
ATOM 667 C C . ASP A 1 81 ? 6.304 12.203 5.595 1.00 78.62 81 ASP A C 1
ATOM 669 O O . ASP A 1 81 ? 5.790 11.964 6.686 1.00 78.62 81 ASP A O 1
ATOM 673 N N . GLU A 1 82 ? 5.659 12.900 4.656 1.00 81.75 82 GLU A N 1
ATOM 674 C CA . GLU A 1 82 ? 4.279 13.375 4.814 1.00 81.75 82 GLU A CA 1
ATOM 675 C C . GLU A 1 82 ? 3.293 12.224 4.606 1.00 81.75 82 GLU A C 1
ATOM 677 O O . GLU A 1 82 ? 2.429 11.975 5.446 1.00 81.75 82 GLU A O 1
ATOM 682 N N . ASP A 1 83 ? 3.490 11.459 3.534 1.00 84.56 83 ASP A N 1
ATOM 683 C CA . ASP A 1 83 ? 2.605 10.371 3.141 1.00 84.56 83 ASP A CA 1
ATOM 684 C C . ASP A 1 83 ? 2.580 9.245 4.203 1.00 84.56 83 ASP A C 1
ATOM 686 O O . ASP A 1 83 ? 1.542 8.627 4.436 1.00 84.56 83 ASP A O 1
ATOM 690 N N . LEU A 1 84 ? 3.680 8.988 4.922 1.00 87.06 84 LEU A N 1
ATOM 691 C CA . LEU A 1 84 ? 3.683 8.015 6.022 1.00 87.06 84 LEU A CA 1
ATOM 692 C C . LEU A 1 84 ? 2.920 8.502 7.259 1.00 87.06 84 LEU A C 1
ATOM 694 O O . LEU A 1 84 ? 2.365 7.678 7.986 1.00 87.06 84 LEU A O 1
ATOM 698 N N . LYS A 1 85 ? 2.850 9.814 7.507 1.00 87.38 85 LYS A N 1
ATOM 699 C CA . LYS A 1 85 ? 2.020 10.362 8.592 1.00 87.38 85 LYS A CA 1
ATOM 700 C C . LYS A 1 85 ? 0.534 10.251 8.263 1.00 87.38 85 LYS A C 1
ATOM 702 O O . LYS A 1 85 ? -0.262 9.915 9.138 1.00 87.38 85 LYS A O 1
ATOM 707 N N . ASP A 1 86 ? 0.185 10.496 7.006 1.00 87.31 86 ASP A N 1
ATOM 708 C CA . ASP A 1 86 ? -1.172 10.329 6.485 1.00 87.31 86 ASP A CA 1
ATOM 709 C C . ASP A 1 86 ? -1.594 8.853 6.569 1.00 87.31 86 ASP A C 1
ATOM 711 O O . ASP A 1 86 ? -2.669 8.523 7.072 1.00 87.31 86 ASP A O 1
ATOM 715 N N . LEU A 1 87 ? -0.698 7.939 6.182 1.00 89.75 87 LEU A N 1
ATOM 716 C CA . LEU A 1 87 ? -0.898 6.499 6.334 1.00 89.75 87 LEU A CA 1
ATOM 717 C C . LEU A 1 87 ? -1.071 6.081 7.802 1.00 89.75 87 LEU A C 1
ATOM 719 O O . LEU A 1 87 ? -1.950 5.280 8.118 1.00 89.75 87 LEU A O 1
ATOM 723 N N . GLN A 1 88 ? -0.263 6.636 8.704 1.00 90.75 88 GLN A N 1
ATOM 724 C CA . GLN A 1 88 ? -0.376 6.389 10.139 1.00 90.75 88 GLN A CA 1
ATOM 725 C C . GLN A 1 88 ? -1.751 6.822 10.673 1.00 90.75 88 GLN A C 1
ATOM 727 O O . GLN A 1 88 ? -2.398 6.058 11.389 1.00 90.75 88 GLN A O 1
ATOM 732 N N . LEU A 1 89 ? -2.239 7.999 10.269 1.00 88.94 89 LEU A N 1
ATOM 733 C CA . LEU A 1 89 ? -3.577 8.473 10.629 1.00 88.94 89 LEU A CA 1
ATOM 734 C C . LEU A 1 89 ? -4.671 7.514 10.127 1.00 88.94 89 LEU A C 1
ATOM 736 O O . LEU A 1 89 ? -5.596 7.178 10.869 1.00 88.94 89 LEU A O 1
ATOM 740 N N . LEU A 1 90 ? -4.555 7.011 8.894 1.00 90.00 90 LEU A N 1
ATOM 741 C CA . LEU A 1 90 ? -5.482 6.008 8.354 1.00 90.00 90 LEU A CA 1
ATOM 742 C C . LEU A 1 90 ? -5.504 4.727 9.188 1.00 90.00 90 LEU A C 1
ATOM 744 O O . LEU A 1 90 ? -6.578 4.204 9.481 1.00 90.00 90 LEU A O 1
ATOM 748 N N . MET A 1 91 ? -4.339 4.234 9.605 1.00 92.44 91 MET A N 1
ATOM 749 C CA . MET A 1 91 ? -4.235 3.028 10.432 1.00 92.44 91 MET A CA 1
ATOM 750 C C . MET A 1 91 ? -4.754 3.217 11.863 1.00 92.44 91 MET A C 1
ATOM 752 O O . MET A 1 91 ? -5.096 2.230 12.521 1.00 92.44 91 MET A O 1
ATOM 756 N N . GLU A 1 92 ? -4.808 4.454 12.354 1.00 91.44 92 GLU A N 1
ATOM 757 C CA . GLU A 1 92 ? -5.443 4.804 13.628 1.00 91.44 92 GLU A CA 1
ATOM 758 C C . GLU A 1 92 ? -6.964 4.854 13.493 1.00 91.44 92 GLU A C 1
ATOM 760 O O . GLU A 1 92 ? -7.679 4.256 14.300 1.00 91.44 92 GLU A O 1
ATOM 765 N N . ALA A 1 93 ? -7.478 5.494 12.438 1.00 90.12 93 ALA A N 1
ATOM 766 C CA . ALA A 1 93 ? -8.913 5.504 12.187 1.00 90.12 93 ALA A CA 1
ATOM 767 C C . ALA A 1 93 ? -9.445 4.109 11.877 1.00 90.12 93 ALA A C 1
ATOM 769 O O . ALA A 1 93 ? -10.528 3.756 12.335 1.00 90.12 93 ALA A O 1
ATOM 770 N N . PHE A 1 94 ? -8.696 3.284 11.153 1.00 93.31 94 PHE A N 1
ATOM 771 C CA . PHE A 1 94 ? -9.067 1.912 10.834 1.00 93.31 94 PHE A CA 1
ATOM 772 C C . PHE A 1 94 ? -8.097 0.937 11.514 1.00 93.31 94 PHE A C 1
ATOM 774 O O . PHE A 1 94 ? -7.166 0.457 10.871 1.00 93.31 94 PHE A O 1
ATOM 781 N N . PRO A 1 95 ? -8.317 0.573 12.794 1.00 92.69 95 PRO A N 1
ATOM 782 C CA . PRO A 1 95 ? -7.398 -0.295 13.535 1.00 92.69 95 PRO A CA 1
ATOM 783 C C . PRO A 1 95 ? -7.134 -1.651 12.868 1.00 92.69 95 PRO A C 1
ATOM 785 O O . PRO A 1 95 ? -6.045 -2.204 13.001 1.00 92.69 95 PRO A O 1
ATOM 788 N N . CYS A 1 96 ? -8.112 -2.171 12.122 1.00 92.56 96 CYS A N 1
ATOM 789 C CA . CYS A 1 96 ? -8.009 -3.430 11.382 1.00 92.56 96 CYS A CA 1
ATOM 790 C C . CYS A 1 96 ? -7.454 -3.269 9.957 1.00 92.56 96 CYS A C 1
ATOM 792 O O . CYS A 1 96 ? -7.376 -4.260 9.230 1.00 92.56 96 CYS A O 1
ATOM 794 N N . ALA A 1 97 ? -7.112 -2.049 9.530 1.00 94.25 97 ALA A N 1
ATOM 795 C CA . ALA A 1 97 ? -6.530 -1.825 8.218 1.00 94.25 97 ALA A CA 1
ATOM 796 C C . ALA A 1 97 ? -5.175 -2.521 8.104 1.00 94.25 97 ALA A C 1
ATOM 798 O O . ALA A 1 97 ? -4.390 -2.591 9.054 1.00 94.25 97 ALA A O 1
ATOM 799 N N . LYS A 1 98 ? -4.917 -3.013 6.898 1.00 96.00 98 LYS A N 1
ATOM 800 C CA . LYS A 1 98 ? -3.658 -3.618 6.491 1.00 96.00 98 LYS A CA 1
ATOM 801 C C . LYS A 1 98 ? -3.071 -2.783 5.364 1.00 96.00 98 LYS A C 1
ATOM 803 O O . LYS A 1 98 ? -3.809 -2.255 4.534 1.00 96.00 98 LYS A O 1
ATOM 808 N N . VAL A 1 99 ? -1.751 -2.682 5.331 1.00 95.56 99 VAL A N 1
ATOM 809 C CA . VAL A 1 99 ? -1.009 -1.914 4.334 1.00 95.56 99 VAL A CA 1
ATOM 810 C C . VAL A 1 99 ? -0.192 -2.867 3.482 1.00 95.56 99 VAL A C 1
ATOM 812 O O . VAL A 1 99 ? 0.528 -3.719 3.997 1.00 95.56 99 VAL A O 1
ATOM 815 N N . ILE A 1 100 ? -0.281 -2.695 2.169 1.00 95.81 100 ILE A N 1
ATOM 816 C CA . ILE A 1 100 ? 0.572 -3.388 1.208 1.00 95.81 100 ILE A CA 1
ATOM 817 C C . ILE A 1 100 ? 1.530 -2.343 0.647 1.00 95.81 100 ILE A C 1
ATOM 819 O O . ILE A 1 100 ? 1.117 -1.419 -0.053 1.00 95.81 100 ILE A O 1
ATOM 823 N N . LEU A 1 101 ? 2.805 -2.467 0.997 1.00 94.69 101 LEU A N 1
ATOM 824 C CA . LEU A 1 101 ? 3.870 -1.585 0.542 1.00 94.69 101 LEU A CA 1
ATOM 825 C C . LEU A 1 101 ? 4.481 -2.197 -0.710 1.00 94.69 101 LEU A C 1
ATOM 827 O O . LEU A 1 101 ? 5.186 -3.201 -0.632 1.00 94.69 101 LEU A O 1
ATOM 831 N N . SER A 1 102 ? 4.179 -1.606 -1.862 1.00 92.75 102 SER A N 1
ATOM 832 C CA . SER A 1 102 ? 4.752 -2.033 -3.133 1.00 92.75 102 SER A CA 1
ATOM 833 C C . SER A 1 102 ? 5.871 -1.089 -3.548 1.00 92.75 102 SER A C 1
ATOM 835 O O . SER A 1 102 ? 5.657 0.118 -3.676 1.00 92.75 102 SER A O 1
ATOM 837 N N . LYS A 1 103 ? 7.066 -1.649 -3.732 1.00 92.06 103 LYS A N 1
ATOM 838 C CA . LYS A 1 103 ? 8.280 -0.936 -4.138 1.00 92.06 103 LYS A CA 1
ATOM 839 C C . LYS A 1 103 ? 9.093 -1.780 -5.109 1.00 92.06 103 LYS A C 1
ATOM 841 O O . LYS A 1 103 ? 8.859 -2.975 -5.238 1.00 92.06 103 LYS A O 1
ATOM 846 N N . ARG A 1 104 ? 10.077 -1.172 -5.761 1.00 92.31 104 ARG A N 1
ATOM 847 C CA . ARG A 1 104 ? 11.071 -1.885 -6.567 1.00 92.31 104 ARG A CA 1
ATOM 848 C C . ARG A 1 104 ? 12.419 -1.784 -5.870 1.00 92.31 104 ARG A C 1
ATOM 850 O O . ARG A 1 104 ? 12.820 -0.685 -5.473 1.00 92.31 104 ARG A O 1
ATOM 857 N N . ARG A 1 105 ? 13.090 -2.917 -5.663 1.00 92.25 105 ARG A N 1
ATOM 858 C CA . ARG A 1 105 ? 14.415 -2.946 -5.025 1.00 92.25 105 ARG A CA 1
ATOM 859 C C . ARG A 1 105 ? 15.466 -2.324 -5.930 1.00 92.25 105 ARG A C 1
ATOM 861 O O . ARG A 1 105 ? 16.333 -1.603 -5.439 1.00 92.25 105 ARG A O 1
ATOM 868 N N . ASN A 1 106 ? 15.369 -2.574 -7.234 1.00 94.00 106 ASN A N 1
ATOM 869 C CA . ASN A 1 106 ? 16.227 -1.929 -8.213 1.00 94.00 106 ASN A CA 1
ATOM 870 C C . ASN A 1 106 ? 15.740 -0.494 -8.492 1.00 94.00 106 ASN A C 1
ATOM 872 O O . ASN A 1 106 ? 14.708 -0.277 -9.132 1.00 94.00 106 ASN A O 1
ATOM 876 N N . ILE A 1 107 ? 16.485 0.489 -7.981 1.00 92.12 107 ILE A N 1
ATOM 877 C CA . ILE A 1 107 ? 16.132 1.910 -8.077 1.00 92.12 107 ILE A CA 1
ATOM 878 C C . ILE A 1 107 ? 16.268 2.419 -9.513 1.00 92.12 107 ILE A C 1
ATOM 880 O O . ILE A 1 107 ? 15.401 3.160 -9.963 1.00 92.12 107 ILE A O 1
ATOM 884 N N . ASP A 1 108 ? 17.300 2.008 -10.250 1.00 92.06 108 ASP A N 1
ATOM 885 C CA . ASP A 1 108 ? 17.523 2.476 -11.627 1.00 92.06 108 ASP A CA 1
ATOM 886 C C . ASP A 1 108 ? 16.332 2.112 -12.518 1.00 92.06 108 ASP A C 1
ATOM 888 O O . ASP A 1 108 ? 15.748 2.927 -13.225 1.00 92.06 108 ASP A O 1
ATOM 892 N N . ASP A 1 109 ? 15.905 0.874 -12.369 1.00 90.19 109 ASP A N 1
ATOM 893 C CA . ASP A 1 109 ? 14.732 0.270 -12.969 1.00 90.19 109 ASP A CA 1
ATOM 894 C C . ASP A 1 109 ? 13.410 0.981 -12.593 1.00 90.19 109 ASP A C 1
ATOM 896 O O . ASP A 1 109 ? 12.513 1.141 -13.429 1.00 90.19 109 ASP A O 1
ATOM 900 N N . GLN A 1 110 ? 13.272 1.413 -11.333 1.00 89.12 110 GLN A N 1
ATOM 901 C CA . GLN A 1 110 ? 12.139 2.219 -10.868 1.00 89.12 110 GLN A CA 1
ATOM 902 C C . GLN A 1 110 ? 12.136 3.595 -11.533 1.00 89.12 110 GLN A C 1
ATOM 904 O O . GLN A 1 110 ? 11.090 4.040 -12.001 1.00 89.12 110 GLN A O 1
ATOM 909 N N . LEU A 1 111 ? 13.295 4.253 -11.588 1.00 88.25 111 LEU A N 1
ATOM 910 C CA . LEU A 1 111 ? 13.455 5.580 -12.179 1.00 88.25 111 LEU A CA 1
ATOM 911 C C . LEU A 1 111 ? 13.205 5.565 -13.680 1.00 88.25 111 LEU A C 1
ATOM 913 O O . LEU A 1 111 ? 12.564 6.481 -14.182 1.00 88.25 111 LEU A O 1
ATOM 917 N N . LEU A 1 112 ? 13.646 4.523 -14.388 1.00 87.75 112 LEU A N 1
ATOM 918 C CA . LEU A 1 112 ? 13.341 4.346 -15.807 1.00 87.75 112 LEU A CA 1
ATOM 919 C C . LEU A 1 112 ? 11.826 4.290 -16.029 1.00 87.75 112 LEU A C 1
ATOM 921 O O . LEU A 1 112 ? 11.288 5.070 -16.812 1.00 87.75 112 LEU A O 1
ATOM 925 N N . SER A 1 113 ? 11.119 3.445 -15.271 1.00 82.38 113 SER A N 1
ATOM 926 C CA . SER A 1 113 ? 9.657 3.348 -15.364 1.00 82.38 113 SER A CA 1
ATOM 927 C C . SER A 1 113 ? 8.956 4.649 -14.950 1.00 82.38 113 SER A C 1
ATOM 929 O O . SER A 1 113 ? 7.991 5.067 -15.587 1.00 82.38 113 SER A O 1
ATOM 931 N N . GLN A 1 114 ? 9.443 5.323 -13.906 1.00 82.25 114 GLN A N 1
ATOM 932 C CA . GLN A 1 114 ? 8.899 6.602 -13.459 1.00 82.25 114 GLN A CA 1
ATOM 933 C C . GLN A 1 114 ? 9.115 7.703 -14.502 1.00 82.25 114 GLN A C 1
ATOM 935 O O . GLN A 1 114 ? 8.199 8.482 -14.758 1.00 82.25 114 GLN A O 1
ATOM 940 N N . GLY A 1 115 ? 10.290 7.753 -15.128 1.00 81.75 115 GLY A N 1
ATOM 941 C CA . GLY A 1 115 ? 10.615 8.693 -16.192 1.00 81.75 115 GLY A CA 1
ATOM 942 C C . GLY A 1 115 ? 9.720 8.501 -17.415 1.00 81.75 115 GLY A C 1
ATOM 943 O O . GLY A 1 115 ? 9.223 9.485 -17.956 1.00 81.75 115 GLY A O 1
ATOM 944 N N . GLU A 1 116 ? 9.440 7.252 -17.798 1.00 79.94 116 GLU A N 1
ATOM 945 C CA . GLU 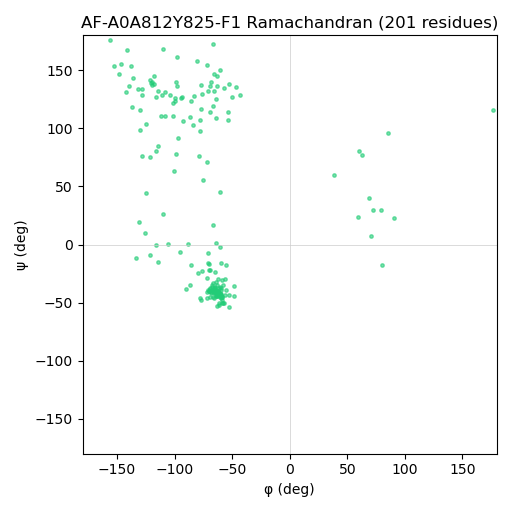A 1 116 ? 8.515 6.929 -18.893 1.00 79.94 116 GLU A CA 1
ATOM 946 C C . GLU A 1 116 ? 7.071 7.369 -18.605 1.00 79.94 116 GLU A C 1
ATOM 948 O O . GLU A 1 116 ? 6.384 7.851 -19.505 1.00 79.94 116 GLU A O 1
ATOM 953 N N . VAL A 1 117 ? 6.603 7.216 -17.361 1.00 77.06 117 VAL A N 1
ATOM 954 C CA . VAL A 1 117 ? 5.197 7.470 -16.997 1.00 77.06 117 VAL A CA 1
ATOM 955 C C . VAL A 1 117 ? 4.946 8.920 -16.565 1.00 77.06 117 VAL A C 1
ATOM 957 O O . VAL A 1 117 ? 3.897 9.483 -16.874 1.00 77.06 117 VAL A O 1
ATOM 960 N N . PHE A 1 118 ? 5.883 9.532 -15.841 1.00 77.25 118 PHE A N 1
ATOM 961 C CA . PHE A 1 118 ? 5.698 10.821 -15.162 1.00 77.25 118 PHE A CA 1
ATOM 962 C C . PHE A 1 118 ? 6.691 11.905 -15.602 1.00 77.25 118 PHE A C 1
ATOM 964 O O . PHE A 1 118 ? 6.529 13.061 -15.215 1.00 77.25 118 PHE A O 1
ATOM 971 N N . GLY A 1 119 ? 7.717 11.567 -16.391 1.00 76.88 119 GLY A N 1
ATOM 972 C CA . GLY A 1 119 ? 8.701 12.531 -16.896 1.00 76.88 119 GLY A CA 1
ATOM 973 C C . GLY A 1 119 ? 9.663 13.098 -15.843 1.00 76.88 119 GLY A C 1
ATOM 974 O O . GLY A 1 119 ? 10.426 14.011 -16.155 1.00 76.88 119 GLY A O 1
ATOM 975 N N . SER A 1 120 ? 9.650 12.584 -14.609 1.00 76.31 120 SER A N 1
ATOM 976 C CA . SER A 1 120 ? 10.568 12.974 -13.535 1.00 76.31 120 SER A CA 1
ATOM 977 C C . SER A 1 120 ? 11.359 11.771 -13.026 1.00 76.31 120 SER A C 1
ATOM 979 O O . SER A 1 120 ? 10.840 10.662 -12.920 1.00 76.31 120 SER A O 1
ATOM 981 N N . MET A 1 121 ? 12.636 11.997 -12.720 1.00 79.75 121 MET A N 1
ATOM 982 C CA . MET A 1 121 ? 13.523 11.012 -12.107 1.00 79.75 121 MET A CA 1
ATOM 983 C C . MET A 1 121 ? 14.207 11.675 -10.915 1.00 79.75 121 MET A C 1
ATOM 985 O O . MET A 1 121 ? 14.960 12.631 -11.092 1.00 79.75 121 MET A O 1
ATOM 989 N N . ASP A 1 122 ? 13.944 11.179 -9.709 1.00 85.94 122 ASP A N 1
ATOM 990 C CA . ASP A 1 122 ? 14.640 11.603 -8.493 1.00 85.94 122 ASP A CA 1
ATOM 991 C C . ASP A 1 122 ? 15.132 10.366 -7.741 1.00 85.94 122 ASP A C 1
ATOM 993 O O . ASP A 1 122 ? 14.384 9.689 -7.026 1.00 85.94 122 ASP A O 1
ATOM 997 N N . TYR A 1 123 ? 16.414 10.059 -7.942 1.00 88.25 123 TYR A N 1
ATOM 998 C CA . TYR A 1 123 ? 17.066 8.915 -7.315 1.00 88.25 123 TYR A CA 1
ATOM 999 C C . TYR A 1 123 ? 17.037 9.017 -5.792 1.00 88.25 123 TYR A C 1
ATOM 1001 O O . TYR A 1 123 ? 16.705 8.046 -5.115 1.00 88.25 123 TYR A O 1
ATOM 1009 N N . PHE A 1 124 ? 17.357 10.189 -5.238 1.00 87.56 124 PHE A N 1
ATOM 1010 C CA . PHE A 1 124 ? 17.460 10.361 -3.792 1.00 87.56 124 PHE A CA 1
ATOM 1011 C C . PHE A 1 124 ? 16.093 10.250 -3.124 1.00 87.56 124 PHE A C 1
ATOM 1013 O O . PHE A 1 124 ? 15.986 9.594 -2.087 1.00 87.56 124 PHE A O 1
ATOM 1020 N N . ALA A 1 125 ? 15.049 10.829 -3.721 1.00 85.56 125 ALA A N 1
ATOM 1021 C CA . ALA A 1 125 ? 13.688 10.670 -3.221 1.00 85.56 125 ALA A CA 1
ATOM 1022 C C . ALA A 1 125 ? 13.230 9.206 -3.287 1.00 85.56 125 ALA A C 1
ATOM 1024 O O . ALA A 1 125 ? 12.655 8.702 -2.324 1.00 85.56 125 ALA A O 1
ATOM 1025 N N . THR A 1 126 ? 13.538 8.496 -4.378 1.00 88.12 126 THR A N 1
ATOM 1026 C CA . THR A 1 126 ? 13.181 7.075 -4.552 1.00 88.12 126 THR A CA 1
ATOM 1027 C C . THR A 1 126 ? 13.925 6.162 -3.571 1.00 88.12 126 THR A C 1
ATOM 1029 O O . THR A 1 126 ? 13.349 5.238 -2.997 1.00 88.12 126 THR A O 1
ATOM 1032 N N . GLU A 1 127 ? 15.204 6.425 -3.310 1.00 90.50 127 GLU A N 1
ATOM 1033 C CA . GLU A 1 127 ? 15.965 5.667 -2.317 1.00 90.50 127 GLU A CA 1
ATOM 1034 C C . GLU A 1 127 ? 15.433 5.913 -0.894 1.00 90.50 127 GLU A C 1
ATOM 1036 O O . GLU A 1 127 ? 15.243 4.972 -0.115 1.00 90.50 127 GLU A O 1
ATOM 1041 N N . GLN A 1 128 ? 15.166 7.178 -0.549 1.00 89.44 128 GLN A N 1
ATOM 1042 C CA . GLN A 1 128 ? 14.604 7.547 0.751 1.00 89.44 128 GLN A CA 1
ATOM 1043 C C . GLN A 1 128 ? 13.217 6.940 0.957 1.00 89.44 128 GLN A C 1
ATOM 1045 O O . GLN A 1 128 ? 12.944 6.404 2.030 1.00 89.44 128 GLN A O 1
ATOM 1050 N N . ALA A 1 129 ? 12.386 6.939 -0.085 1.00 88.31 129 ALA A N 1
ATOM 1051 C CA . ALA A 1 129 ? 11.094 6.270 -0.113 1.00 88.31 129 ALA A CA 1
ATOM 1052 C C . ALA A 1 129 ? 11.187 4.794 0.287 1.00 88.31 129 ALA A C 1
ATOM 1054 O O . ALA A 1 129 ? 10.520 4.355 1.227 1.00 88.31 129 ALA A O 1
ATOM 1055 N N . ASN A 1 130 ? 12.068 4.041 -0.378 1.00 91.44 130 ASN A N 1
ATOM 1056 C CA . ASN A 1 130 ? 12.268 2.621 -0.101 1.00 91.44 130 ASN A CA 1
ATOM 1057 C C . ASN A 1 130 ? 12.701 2.381 1.354 1.00 91.44 130 ASN A C 1
ATOM 1059 O O . ASN A 1 130 ? 12.134 1.520 2.033 1.00 91.44 130 ASN A O 1
ATOM 1063 N N . LYS A 1 131 ? 13.653 3.180 1.859 1.00 92.31 131 LYS A N 1
ATOM 1064 C CA . LYS A 1 131 ? 14.119 3.109 3.257 1.00 92.31 131 LYS A CA 1
ATOM 1065 C C . LYS A 1 131 ? 12.999 3.436 4.251 1.00 92.31 131 LYS A C 1
ATOM 1067 O O . LYS A 1 131 ? 12.891 2.795 5.299 1.00 92.31 131 LYS A O 1
ATOM 1072 N N . ALA A 1 132 ? 12.165 4.423 3.936 1.00 91.31 132 ALA A N 1
ATOM 1073 C CA . ALA A 1 132 ? 11.057 4.841 4.781 1.00 91.31 132 ALA A CA 1
ATOM 1074 C C . ALA A 1 132 ? 9.964 3.760 4.849 1.00 91.31 132 ALA A C 1
ATOM 1076 O O . ALA A 1 132 ? 9.497 3.442 5.945 1.00 91.31 132 ALA A O 1
ATOM 1077 N N . MET A 1 133 ? 9.632 3.117 3.721 1.00 92.12 133 MET A N 1
ATOM 1078 C CA . MET A 1 133 ? 8.733 1.956 3.689 1.00 92.12 133 MET A CA 1
ATOM 1079 C C . MET A 1 133 ? 9.253 0.797 4.546 1.00 92.12 133 MET A C 1
ATOM 1081 O O . MET A 1 133 ? 8.493 0.224 5.325 1.00 92.12 133 MET A O 1
ATOM 1085 N 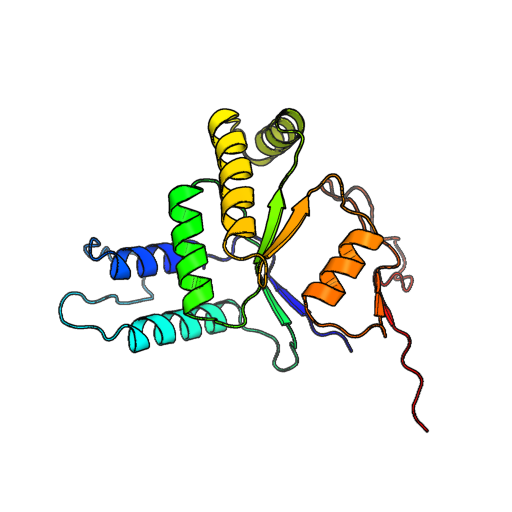N . ASP A 1 134 ? 10.547 0.473 4.457 1.00 93.56 134 ASP A N 1
ATOM 1086 C CA . ASP A 1 134 ? 11.146 -0.596 5.270 1.00 93.56 134 ASP A CA 1
ATOM 1087 C C . ASP A 1 134 ? 11.050 -0.294 6.764 1.00 93.56 134 ASP A C 1
ATOM 1089 O O . ASP A 1 134 ? 10.698 -1.157 7.576 1.00 93.56 134 ASP A O 1
ATOM 1093 N N . LYS A 1 135 ? 11.323 0.960 7.137 1.00 94.12 135 LYS A N 1
ATOM 1094 C CA . LYS A 1 135 ? 11.175 1.416 8.517 1.00 94.12 135 LYS A CA 1
ATOM 1095 C C . LYS A 1 135 ? 9.720 1.327 8.972 1.00 94.12 135 LYS A C 1
ATOM 1097 O O . LYS A 1 135 ? 9.484 0.848 10.081 1.00 94.12 135 LYS A O 1
ATOM 1102 N N . PHE A 1 136 ? 8.768 1.752 8.142 1.00 93.12 136 PHE A N 1
ATOM 1103 C CA . PHE A 1 136 ? 7.339 1.688 8.446 1.00 93.12 136 PHE A CA 1
ATOM 1104 C C . PHE A 1 136 ? 6.880 0.243 8.655 1.00 93.12 136 PHE A C 1
ATOM 1106 O O . PHE A 1 136 ? 6.356 -0.089 9.717 1.00 93.12 136 PHE A O 1
ATOM 1113 N N . LYS A 1 137 ? 7.188 -0.652 7.708 1.00 94.81 137 LYS A N 1
ATOM 1114 C CA . LYS A 1 137 ? 6.904 -2.090 7.812 1.00 94.81 137 LYS A CA 1
ATOM 1115 C C . LYS A 1 137 ? 7.453 -2.680 9.107 1.00 94.81 137 LYS A C 1
ATOM 1117 O O . LYS A 1 137 ? 6.768 -3.453 9.765 1.00 94.81 137 LYS A O 1
ATOM 1122 N N . LYS A 1 138 ? 8.680 -2.314 9.493 1.00 96.25 138 LYS A N 1
ATOM 1123 C CA . LYS A 1 138 ? 9.300 -2.799 10.733 1.00 96.25 138 LYS A CA 1
ATOM 1124 C C . LYS A 1 138 ? 8.542 -2.352 11.990 1.00 96.25 138 LYS A C 1
ATOM 1126 O O . LYS A 1 138 ? 8.503 -3.110 12.952 1.00 96.25 138 LYS A O 1
ATOM 1131 N N . HIS A 1 139 ? 7.962 -1.150 11.992 1.00 95.50 139 HIS A N 1
ATOM 1132 C CA . HIS A 1 139 ? 7.166 -0.643 13.118 1.00 95.50 139 HIS A CA 1
ATOM 1133 C C . HIS A 1 139 ? 5.734 -1.202 13.140 1.00 95.50 139 HIS A C 1
ATOM 1135 O O . HIS A 1 139 ? 5.136 -1.272 14.209 1.00 95.50 139 HIS A O 1
ATOM 1141 N N . HIS A 1 140 ? 5.205 -1.628 11.990 1.00 95.50 140 HIS A N 1
ATOM 1142 C CA . HIS A 1 140 ? 3.833 -2.121 11.819 1.00 95.50 140 HIS A CA 1
ATOM 1143 C C . HIS A 1 140 ? 3.804 -3.523 11.198 1.00 95.50 140 HIS A C 1
ATOM 1145 O O . HIS A 1 140 ? 3.045 -3.776 10.260 1.00 95.50 140 HIS A O 1
ATOM 1151 N N . SER A 1 141 ? 4.669 -4.424 11.666 1.00 95.94 141 SER A N 1
ATOM 1152 C CA . SER A 1 141 ? 4.910 -5.726 11.026 1.00 95.94 141 SER A CA 1
ATOM 1153 C C . SER A 1 141 ? 3.703 -6.667 11.041 1.00 95.94 141 SER A C 1
ATOM 1155 O O . SER A 1 141 ? 3.601 -7.540 10.188 1.00 95.94 141 SER A O 1
ATOM 1157 N N . ASP A 1 142 ? 2.776 -6.475 11.975 1.00 96.06 142 ASP A N 1
ATOM 1158 C CA . ASP A 1 142 ? 1.515 -7.208 12.103 1.00 96.06 142 ASP A CA 1
ATOM 1159 C C . ASP A 1 142 ? 0.452 -6.766 11.084 1.00 96.06 142 ASP A C 1
ATOM 1161 O O . ASP A 1 142 ? -0.469 -7.518 10.764 1.00 96.06 142 ASP A O 1
ATOM 1165 N N . ARG A 1 143 ? 0.581 -5.543 10.559 1.00 96.50 143 ARG A N 1
ATOM 1166 C CA . ARG A 1 143 ? -0.392 -4.907 9.659 1.00 96.50 143 ARG A CA 1
ATOM 1167 C C . ARG A 1 143 ? 0.216 -4.419 8.349 1.00 96.50 143 ARG A C 1
ATOM 1169 O O . ARG A 1 143 ? -0.474 -3.746 7.590 1.00 96.50 143 ARG A O 1
ATOM 1176 N N . SER A 1 144 ? 1.462 -4.779 8.050 1.00 96.88 144 SER A N 1
ATOM 1177 C CA . SER A 1 144 ? 2.154 -4.376 6.822 1.00 96.88 144 SER A CA 1
ATOM 1178 C C . SER A 1 144 ? 2.746 -5.566 6.075 1.00 96.88 144 SER A C 1
ATOM 1180 O O . SER A 1 144 ? 3.454 -6.387 6.655 1.00 96.88 144 SER A O 1
ATOM 1182 N N . PHE A 1 145 ? 2.537 -5.597 4.763 1.00 96.94 145 PHE A N 1
ATOM 1183 C CA . PHE A 1 145 ? 3.092 -6.590 3.847 1.00 96.94 145 PHE A CA 1
ATOM 1184 C C . PHE A 1 145 ? 3.967 -5.900 2.796 1.00 96.94 145 PHE A C 1
ATOM 1186 O O . PHE A 1 145 ? 3.587 -4.851 2.282 1.00 96.94 145 PHE A O 1
ATOM 1193 N N . SER A 1 146 ? 5.138 -6.466 2.484 1.00 96.00 146 SER A N 1
ATOM 1194 C CA . SER A 1 146 ? 5.985 -5.966 1.385 1.00 96.00 146 SER A CA 1
ATOM 1195 C C . SER A 1 146 ? 5.643 -6.741 0.135 1.00 96.00 146 SER A C 1
ATOM 1197 O O . SER A 1 146 ? 5.689 -7.967 0.161 1.00 96.00 146 SER A O 1
ATOM 1199 N N . LEU A 1 147 ? 5.325 -6.031 -0.933 1.00 94.69 147 LEU A N 1
ATOM 1200 C CA . LEU A 1 147 ? 5.093 -6.604 -2.245 1.00 94.69 147 LEU A CA 1
ATOM 1201 C C . LEU A 1 147 ? 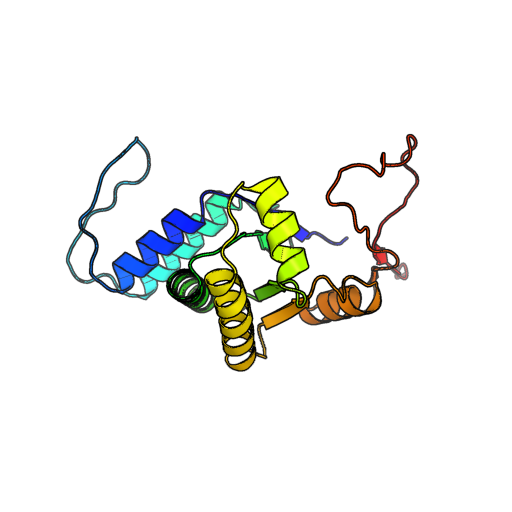6.088 -5.961 -3.210 1.00 94.69 147 LEU A C 1
ATOM 1203 O O . LEU A 1 147 ? 5.754 -5.037 -3.959 1.00 94.69 147 LEU A O 1
ATOM 1207 N N . ASP A 1 148 ? 7.339 -6.399 -3.099 1.00 94.25 148 ASP A N 1
ATOM 1208 C CA . ASP A 1 148 ? 8.432 -5.909 -3.931 1.00 94.25 148 ASP A CA 1
ATOM 1209 C C . ASP A 1 148 ? 8.215 -6.398 -5.370 1.00 94.25 148 ASP A C 1
ATOM 1211 O O . ASP A 1 148 ? 7.848 -7.551 -5.578 1.00 94.25 148 ASP A O 1
ATOM 1215 N N . LEU A 1 149 ? 8.417 -5.536 -6.370 1.00 91.31 149 LEU A N 1
ATOM 1216 C CA . LEU A 1 149 ? 8.116 -5.840 -7.778 1.00 91.31 149 LEU A CA 1
ATOM 1217 C C . LEU A 1 149 ? 8.877 -7.057 -8.312 1.00 91.31 149 LEU A C 1
ATOM 1219 O O . LEU A 1 149 ? 8.388 -7.764 -9.190 1.00 91.31 149 LEU A O 1
ATOM 1223 N N . GLU A 1 150 ? 10.069 -7.297 -7.780 1.00 92.88 150 GLU A N 1
ATOM 1224 C CA . GLU A 1 150 ? 10.898 -8.452 -8.106 1.00 92.88 150 GLU A CA 1
ATOM 1225 C C . GLU A 1 150 ? 10.333 -9.782 -7.574 1.00 92.88 150 GLU A C 1
ATOM 1227 O O . GLU A 1 150 ? 10.736 -10.833 -8.063 1.00 92.88 150 GLU A O 1
ATOM 1232 N N . ASP A 1 151 ? 9.390 -9.733 -6.629 1.00 93.62 151 ASP A N 1
ATOM 1233 C CA . ASP A 1 151 ? 8.743 -10.888 -5.993 1.00 93.62 151 ASP A CA 1
ATOM 1234 C C . ASP A 1 151 ? 7.270 -11.026 -6.428 1.00 93.62 151 ASP A C 1
ATOM 1236 O O . ASP A 1 151 ? 6.425 -11.521 -5.684 1.00 93.62 151 ASP A O 1
ATOM 1240 N N . PHE A 1 152 ? 6.903 -10.538 -7.618 1.00 91.06 152 PHE A N 1
ATOM 1241 C CA . PHE A 1 152 ? 5.531 -10.643 -8.138 1.00 91.06 152 PHE A CA 1
ATOM 1242 C C . PHE A 1 152 ? 5.217 -12.061 -8.642 1.00 91.06 152 PHE A C 1
ATOM 1244 O O . PHE A 1 152 ? 4.825 -12.262 -9.781 1.00 91.06 152 PHE A O 1
ATOM 1251 N N . ASP A 1 153 ? 5.384 -13.067 -7.800 1.00 91.50 153 ASP A N 1
ATOM 1252 C CA . ASP A 1 153 ? 5.115 -14.458 -8.141 1.00 91.50 153 ASP A CA 1
ATOM 1253 C C . ASP A 1 153 ? 3.876 -15.005 -7.417 1.00 91.50 153 ASP A C 1
ATOM 1255 O O . ASP A 1 153 ? 3.308 -14.407 -6.497 1.00 91.50 153 ASP A O 1
ATOM 1259 N N . VAL A 1 154 ? 3.431 -16.182 -7.857 1.00 91.75 154 VAL A N 1
ATOM 1260 C CA . VAL A 1 154 ? 2.265 -16.868 -7.292 1.00 91.75 154 VAL A CA 1
ATOM 1261 C C . VAL A 1 154 ? 2.429 -17.143 -5.790 1.00 91.75 154 VAL A C 1
ATOM 1263 O O . VAL A 1 154 ? 1.448 -17.091 -5.047 1.00 91.75 154 VAL A O 1
ATOM 1266 N N . GLU A 1 155 ? 3.638 -17.441 -5.316 1.00 94.06 155 GLU A N 1
ATOM 1267 C CA . GLU A 1 155 ? 3.897 -17.769 -3.910 1.00 94.06 155 GLU A CA 1
ATOM 1268 C C . GLU A 1 155 ? 3.724 -16.539 -3.006 1.00 94.06 155 GLU A C 1
ATOM 1270 O O . GLU A 1 155 ? 3.023 -16.596 -1.988 1.00 94.06 155 GLU A O 1
ATOM 1275 N N . HIS A 1 156 ? 4.274 -15.399 -3.413 1.00 94.56 156 HIS A N 1
ATOM 1276 C CA . HIS A 1 156 ? 4.139 -14.130 -2.707 1.00 94.56 156 HIS A CA 1
ATOM 1277 C C . HIS A 1 156 ? 2.704 -13.613 -2.715 1.00 94.56 156 HIS A C 1
ATOM 1279 O O . HIS A 1 156 ? 2.209 -13.159 -1.681 1.00 94.56 156 HIS A O 1
ATOM 1285 N N . PHE A 1 157 ? 1.991 -13.735 -3.835 1.00 92.75 157 PHE A N 1
ATOM 1286 C CA . PHE A 1 157 ? 0.578 -13.361 -3.897 1.00 92.75 157 PHE A CA 1
ATOM 1287 C C . PHE A 1 157 ? -0.309 -14.274 -3.036 1.00 92.75 157 PHE A C 1
ATOM 1289 O O . PHE A 1 157 ? -1.273 -13.804 -2.429 1.00 92.75 157 PHE A O 1
ATOM 1296 N N . ASN A 1 158 ? 0.030 -15.557 -2.897 1.00 93.50 158 ASN A N 1
ATOM 1297 C CA . ASN A 1 158 ? -0.638 -16.443 -1.941 1.00 93.50 158 ASN A CA 1
ATOM 1298 C C . ASN A 1 158 ? -0.329 -16.068 -0.489 1.00 93.50 158 ASN A C 1
ATOM 1300 O O . ASN A 1 158 ? -1.238 -16.018 0.336 1.00 93.50 158 ASN A O 1
ATOM 1304 N N . SER A 1 159 ? 0.918 -15.701 -0.191 1.00 94.88 159 SER A N 1
ATOM 1305 C CA . SER A 1 159 ? 1.286 -15.156 1.120 1.00 94.88 159 SER A CA 1
ATOM 1306 C C . SER A 1 159 ? 0.519 -13.866 1.432 1.00 94.88 159 SER A C 1
ATOM 1308 O O . SER A 1 159 ? 0.096 -13.651 2.569 1.00 94.88 159 SER A O 1
ATOM 1310 N N . LEU A 1 160 ? 0.272 -13.031 0.417 1.00 93.31 160 LEU A N 1
ATOM 1311 C CA . LEU A 1 160 ? -0.568 -11.844 0.529 1.00 93.31 160 LEU A C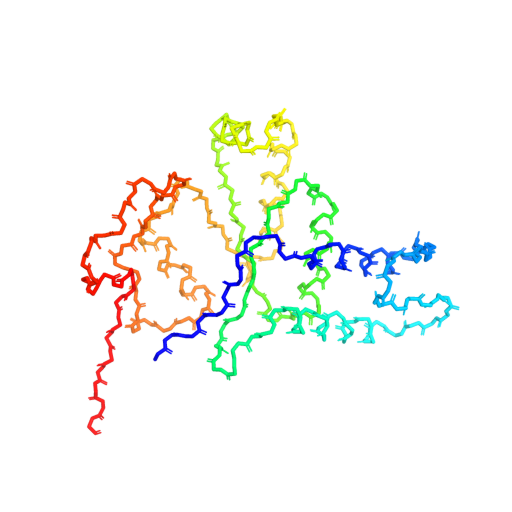A 1
ATOM 1312 C C . LEU A 1 160 ? -2.038 -12.199 0.824 1.00 93.31 160 LEU A C 1
ATOM 1314 O O . LEU A 1 160 ? -2.644 -11.544 1.669 1.00 93.31 160 LEU A O 1
ATOM 1318 N N . LEU A 1 161 ? -2.618 -13.232 0.197 1.00 91.38 161 LEU A N 1
ATOM 1319 C CA . LEU A 1 161 ? -3.980 -13.695 0.529 1.00 91.38 161 LEU A CA 1
ATOM 1320 C C . LEU A 1 161 ? -4.090 -14.117 1.994 1.00 91.38 161 LEU A C 1
ATOM 1322 O O . LEU A 1 161 ? -4.995 -13.666 2.701 1.00 91.38 161 LEU A O 1
ATOM 1326 N N . SER A 1 162 ? -3.136 -14.922 2.467 1.00 92.12 162 SER A N 1
ATOM 1327 C CA . SER A 1 162 ? -3.072 -15.331 3.870 1.00 92.12 162 SER A CA 1
ATOM 1328 C C . SER A 1 162 ? -2.906 -14.121 4.790 1.00 92.12 162 SER A C 1
ATOM 1330 O O . SER A 1 162 ? -3.607 -14.004 5.794 1.00 92.12 162 SER A O 1
ATOM 1332 N N . PHE A 1 163 ? -2.049 -13.162 4.419 1.00 93.38 163 PHE A N 1
ATOM 1333 C CA . PHE A 1 163 ? -1.901 -11.905 5.150 1.00 93.38 163 PHE A CA 1
ATOM 1334 C C . PHE A 1 163 ? -3.208 -11.113 5.203 1.00 93.38 163 PHE A C 1
ATOM 1336 O O . PHE A 1 163 ? -3.516 -10.541 6.244 1.00 93.38 163 PHE A O 1
ATOM 1343 N N . LEU A 1 164 ? -4.017 -11.100 4.140 1.00 90.94 164 LEU A N 1
ATOM 1344 C CA . LEU A 1 164 ? -5.332 -10.453 4.127 1.00 90.94 164 LEU A CA 1
ATOM 1345 C C . LEU A 1 164 ? -6.375 -11.206 4.969 1.00 90.94 164 LEU A C 1
ATOM 1347 O O . LEU A 1 164 ? -7.339 -10.584 5.417 1.00 90.94 164 LEU A O 1
ATOM 1351 N N . GLY A 1 165 ? -6.112 -12.461 5.333 1.00 89.62 165 GLY A N 1
ATOM 1352 C CA . GLY A 1 165 ? -6.989 -13.305 6.144 1.00 89.62 165 GLY A CA 1
ATOM 1353 C C . GLY A 1 165 ? -7.969 -14.126 5.309 1.00 89.62 165 GLY A C 1
ATOM 1354 O O . GLY A 1 165 ? -9.037 -14.494 5.802 1.00 89.62 165 GLY A O 1
ATOM 1355 N N . GLU A 1 166 ? -7.660 -14.371 4.035 1.00 86.38 166 GLU A N 1
ATOM 1356 C CA . GLU A 1 166 ? -8.394 -15.376 3.266 1.00 86.38 166 GLU A CA 1
ATOM 1357 C C . GLU A 1 166 ? -8.052 -16.789 3.711 1.00 86.38 166 GLU A C 1
ATOM 1359 O O . GLU A 1 166 ? -6.986 -17.048 4.270 1.00 86.38 166 GLU A O 1
ATOM 1364 N N . ASP A 1 167 ? -8.998 -17.693 3.472 1.00 79.38 167 ASP A N 1
ATOM 1365 C CA . ASP A 1 167 ? -8.836 -19.105 3.759 1.00 79.38 167 ASP A CA 1
ATOM 1366 C C . ASP A 1 167 ? -8.036 -19.823 2.661 1.00 79.38 167 ASP A C 1
ATOM 1368 O O . ASP A 1 167 ? -8.012 -19.417 1.500 1.00 79.38 167 ASP A O 1
ATOM 1372 N N . ASP A 1 168 ? -7.445 -20.967 3.016 1.00 79.94 168 ASP A N 1
ATOM 1373 C CA . ASP A 1 168 ? -6.663 -21.822 2.103 1.00 79.94 168 ASP A CA 1
ATOM 1374 C C . ASP A 1 168 ? -7.499 -22.430 0.960 1.00 79.94 168 ASP A C 1
ATOM 1376 O O . ASP A 1 168 ? -7.003 -23.210 0.141 1.00 79.94 168 ASP A O 1
ATOM 1380 N N . LYS A 1 169 ? -8.798 -22.114 0.901 1.00 85.88 169 LYS A N 1
ATOM 1381 C CA . LYS A 1 169 ? -9.696 -22.619 -0.136 1.00 85.88 169 LYS A CA 1
ATOM 1382 C C . LYS A 1 169 ? -9.392 -22.011 -1.480 1.00 85.88 169 LYS A C 1
ATOM 1384 O O . LYS A 1 169 ? -9.762 -22.620 -2.485 1.00 85.88 169 LYS A O 1
ATOM 1389 N N . CYS A 1 170 ? -8.737 -20.855 -1.526 1.00 86.69 170 CYS A N 1
ATOM 1390 C CA . CYS A 1 170 ? -8.308 -20.334 -2.798 1.00 86.69 170 CYS A CA 1
ATOM 1391 C C . CYS A 1 170 ? -6.918 -19.745 -2.791 1.00 86.69 170 CYS A C 1
ATOM 1393 O O . CYS A 1 170 ? -6.394 -19.279 -1.787 1.00 86.69 170 CYS A O 1
ATOM 1395 N N . ARG A 1 171 ? -6.339 -19.788 -3.981 1.00 91.00 171 ARG A N 1
ATOM 1396 C CA . ARG A 1 171 ? -4.956 -19.434 -4.220 1.00 91.00 171 ARG A CA 1
ATOM 1397 C C . ARG A 1 171 ? -4.811 -18.838 -5.600 1.00 91.00 171 ARG A C 1
ATOM 1399 O O . ARG A 1 171 ? -5.490 -19.271 -6.535 1.00 91.00 171 ARG A O 1
ATOM 1406 N N . TYR A 1 172 ? -3.897 -17.894 -5.728 1.00 89.50 172 TYR A N 1
ATOM 1407 C CA . TYR A 1 172 ? -3.357 -17.523 -7.015 1.00 89.50 172 TYR A CA 1
ATOM 1408 C C . TYR A 1 172 ? -2.751 -18.760 -7.683 1.00 89.50 172 TYR A C 1
ATOM 1410 O O . TYR A 1 172 ? -2.079 -19.575 -7.041 1.00 89.50 172 TYR A O 1
ATOM 1418 N N . VAL A 1 173 ? -3.059 -18.925 -8.963 1.00 90.44 173 VAL A N 1
ATOM 1419 C CA . VAL A 1 173 ? -2.463 -19.930 -9.855 1.00 90.44 173 VAL A CA 1
ATOM 1420 C C . VAL A 1 173 ? -1.658 -19.275 -10.969 1.00 90.44 173 VAL A C 1
ATOM 1422 O O . VAL A 1 173 ? -0.869 -19.956 -11.615 1.00 90.44 173 VAL A O 1
ATOM 1425 N N . ASP A 1 174 ? -1.850 -17.971 -11.163 1.00 86.00 174 ASP A N 1
ATOM 1426 C CA . ASP A 1 174 ? -1.135 -17.151 -12.126 1.00 86.00 174 ASP A CA 1
ATOM 1427 C C . ASP A 1 174 ? -1.083 -15.694 -11.636 1.00 86.00 174 ASP A C 1
ATOM 1429 O O . ASP A 1 174 ? -1.955 -15.259 -10.876 1.00 86.00 174 ASP A O 1
ATOM 1433 N N . VAL A 1 175 ? -0.063 -14.950 -12.060 1.00 82.88 175 VAL A N 1
ATOM 1434 C CA . VAL A 1 175 ? 0.128 -13.524 -11.762 1.00 82.88 175 VAL A CA 1
ATOM 1435 C C . VAL A 1 175 ? 0.585 -12.832 -13.042 1.00 82.88 175 VAL A C 1
ATOM 1437 O O . VAL A 1 175 ? 1.639 -13.134 -13.596 1.00 82.88 175 VAL A O 1
ATOM 1440 N N . VAL A 1 176 ? -0.216 -11.882 -13.523 1.00 79.25 176 VAL A N 1
ATOM 1441 C CA . VAL A 1 176 ? 0.078 -11.164 -14.767 1.00 79.25 176 VAL A CA 1
ATOM 1442 C C . VAL A 1 176 ? 0.987 -9.971 -14.488 1.00 79.25 176 VAL A C 1
ATOM 1444 O O . VAL A 1 176 ? 0.629 -9.062 -13.739 1.00 79.25 176 VAL A O 1
ATOM 1447 N N . HIS A 1 177 ? 2.135 -9.936 -15.163 1.00 70.88 177 HIS A N 1
ATOM 1448 C CA . HIS A 1 177 ? 3.050 -8.795 -15.176 1.00 70.88 177 HIS A CA 1
ATOM 1449 C C . HIS A 1 177 ? 2.828 -7.964 -16.445 1.00 70.88 177 HIS A C 1
ATOM 1451 O O . HIS A 1 177 ? 3.593 -8.075 -17.402 1.00 70.88 177 HIS A O 1
ATOM 1457 N N . ASP A 1 178 ? 1.774 -7.148 -16.492 1.00 63.22 178 ASP A N 1
ATOM 1458 C CA . ASP A 1 178 ? 1.540 -6.267 -17.642 1.00 63.22 178 ASP A CA 1
ATOM 1459 C C . ASP A 1 178 ? 1.404 -4.803 -17.222 1.00 63.22 178 ASP A C 1
ATOM 1461 O O . ASP A 1 178 ? 0.369 -4.362 -16.729 1.00 63.22 178 ASP A O 1
ATOM 1465 N N . ASN A 1 179 ? 2.471 -4.037 -17.455 1.00 55.31 179 ASN A N 1
ATOM 1466 C CA . ASN A 1 179 ? 2.462 -2.579 -17.327 1.00 55.31 179 ASN A CA 1
ATOM 1467 C C . ASN A 1 179 ? 2.196 -1.872 -18.668 1.00 55.31 179 ASN A C 1
ATOM 1469 O O . ASN A 1 179 ? 2.070 -0.651 -18.694 1.00 55.31 179 ASN A O 1
ATOM 1473 N N . ALA A 1 180 ? 2.145 -2.606 -19.785 1.00 51.09 180 ALA A N 1
ATOM 1474 C CA . ALA A 1 180 ? 2.118 -2.042 -21.133 1.00 51.09 180 ALA A CA 1
ATOM 1475 C C . ALA A 1 180 ? 0.822 -2.341 -21.909 1.00 51.09 180 ALA A C 1
ATOM 1477 O O . ALA A 1 180 ? 0.707 -1.926 -23.063 1.00 51.09 180 ALA A O 1
ATOM 1478 N N . GLY A 1 181 ? -0.126 -3.071 -21.311 1.00 48.59 181 GLY A N 1
ATOM 1479 C CA . GLY A 1 181 ? -1.360 -3.514 -21.968 1.00 48.59 181 GLY A CA 1
ATOM 1480 C C . GLY A 1 181 ? -1.095 -4.376 -23.207 1.00 48.59 181 GLY A C 1
ATOM 1481 O O . GLY A 1 181 ? -1.901 -4.383 -24.137 1.00 48.59 181 GLY A O 1
ATOM 1482 N N . ARG A 1 182 ? 0.079 -5.021 -23.278 1.00 46.50 182 ARG A N 1
ATOM 1483 C CA . ARG A 1 182 ? 0.532 -5.767 -24.465 1.00 46.50 182 ARG A CA 1
ATOM 1484 C C . ARG A 1 182 ? 0.024 -7.197 -24.481 1.00 46.50 182 ARG A C 1
ATOM 1486 O O . ARG A 1 182 ? 0.020 -7.812 -25.547 1.00 46.50 182 ARG A O 1
ATOM 1493 N N . LEU A 1 183 ? -0.430 -7.718 -23.345 1.00 48.47 183 LEU A N 1
ATOM 1494 C CA . LEU A 1 183 ? -1.291 -8.884 -23.360 1.00 48.47 183 LEU A CA 1
ATOM 1495 C C . LEU A 1 183 ? -2.688 -8.390 -23.730 1.00 48.47 183 LEU A C 1
ATOM 1497 O O . LEU A 1 183 ? -3.450 -7.917 -22.889 1.00 48.47 183 LEU A O 1
ATOM 1501 N N . GLN A 1 184 ? -3.033 -8.509 -25.017 1.00 43.84 184 GLN A N 1
ATOM 1502 C CA . GLN A 1 184 ? -4.442 -8.612 -25.375 1.00 43.84 184 GLN A CA 1
ATOM 1503 C C . GLN A 1 184 ? -4.977 -9.767 -24.533 1.00 43.84 184 GLN A C 1
ATOM 1505 O O . GLN A 1 184 ? -4.526 -10.902 -24.708 1.00 43.84 184 GLN A O 1
ATOM 1510 N N . SER A 1 185 ? -5.883 -9.476 -23.589 1.00 46.44 185 SER A N 1
ATOM 1511 C CA . SER A 1 185 ? -6.709 -10.533 -23.004 1.00 46.44 185 SER A CA 1
ATOM 1512 C C . SER A 1 185 ? -7.166 -11.406 -24.168 1.00 46.44 185 SER A C 1
ATOM 1514 O O . SER A 1 185 ? -7.584 -10.831 -25.183 1.00 46.44 185 SER A O 1
ATOM 1516 N N . PRO A 1 186 ? -6.992 -12.739 -24.099 1.00 45.16 186 PRO A N 1
ATOM 1517 C CA . PRO A 1 186 ? -7.338 -13.601 -25.214 1.00 45.16 186 PRO A CA 1
ATOM 1518 C C . PRO A 1 186 ? -8.727 -13.211 -25.723 1.00 45.16 186 PRO A C 1
ATOM 1520 O O . PRO A 1 186 ? -9.628 -12.930 -24.935 1.00 45.16 186 PRO A O 1
ATOM 1523 N N . ALA A 1 187 ? -8.870 -13.123 -27.048 1.00 44.22 187 ALA A N 1
ATOM 1524 C CA . ALA A 1 187 ? -10.071 -12.627 -27.726 1.00 44.22 187 ALA A CA 1
ATOM 1525 C C . ALA A 1 187 ? -11.345 -13.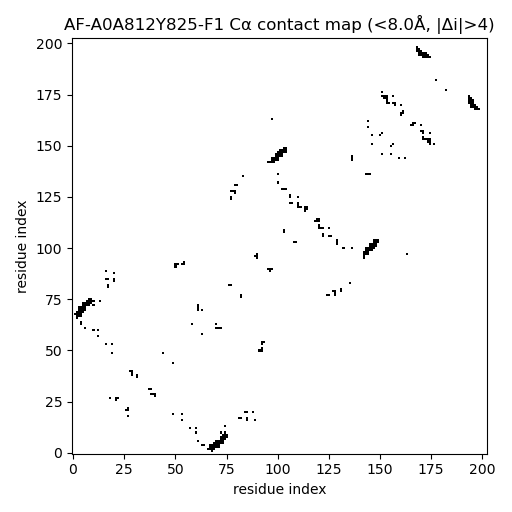448 -27.423 1.00 44.22 187 ALA A C 1
ATOM 1527 O O . ALA A 1 187 ? -12.431 -13.096 -27.876 1.00 44.22 187 ALA A O 1
ATOM 1528 N N . GLU A 1 188 ? -11.216 -14.515 -26.635 1.00 46.41 188 GLU A N 1
ATOM 1529 C CA . GLU A 1 188 ? -12.304 -15.293 -26.070 1.00 46.41 188 GLU A CA 1
ATOM 1530 C C . GLU A 1 188 ? -12.231 -15.256 -24.535 1.00 46.41 188 GLU A C 1
ATOM 1532 O O . GLU A 1 188 ? -11.133 -15.374 -23.979 1.00 46.41 188 GLU A O 1
ATOM 1537 N N . PRO A 1 189 ? -13.376 -15.135 -23.832 1.00 42.03 189 PRO A N 1
ATOM 1538 C CA . PRO A 1 189 ? -13.450 -15.198 -22.379 1.00 42.03 189 PRO A CA 1
ATOM 1539 C C . PRO A 1 189 ? -13.222 -16.644 -21.929 1.00 42.03 189 PRO A C 1
ATOM 1541 O O . PRO A 1 189 ? -14.137 -17.348 -21.512 1.00 42.03 189 PRO A O 1
ATOM 1544 N N . LEU A 1 190 ? -11.989 -17.118 -22.062 1.00 44.31 190 LEU A N 1
ATOM 1545 C CA . LEU A 1 190 ? -11.546 -18.321 -21.386 1.00 44.31 190 LEU A CA 1
ATOM 1546 C C . LEU A 1 190 ? -11.504 -18.008 -19.889 1.00 44.31 190 LEU A C 1
ATOM 1548 O O . LEU A 1 190 ? -11.097 -16.919 -19.488 1.00 44.31 190 LEU A O 1
ATOM 1552 N N . GLU A 1 191 ? -11.939 -18.972 -19.086 1.00 50.62 191 GLU A N 1
ATOM 1553 C CA . GLU A 1 191 ? -12.033 -18.983 -17.622 1.00 50.62 191 GLU A CA 1
ATOM 1554 C C . GLU A 1 191 ? -10.675 -18.810 -16.897 1.00 50.62 191 GLU A C 1
ATOM 1556 O O . GLU A 1 191 ? -10.355 -19.533 -15.952 1.00 50.62 191 GLU A O 1
ATOM 1561 N N . TRP A 1 192 ? -9.831 -17.868 -17.314 1.00 50.53 192 TRP A N 1
ATOM 1562 C CA . TRP A 1 192 ? -8.573 -17.537 -16.654 1.00 50.53 192 TRP A CA 1
ATOM 1563 C C . TRP A 1 192 ? -8.867 -16.674 -15.435 1.00 50.53 192 TRP A C 1
ATOM 1565 O O . TRP A 1 192 ? -8.684 -15.459 -15.427 1.00 50.53 192 TRP A O 1
ATOM 1575 N N . SER A 1 193 ? -9.348 -17.315 -14.377 1.00 58.38 193 SER A N 1
ATOM 1576 C CA . SER A 1 193 ? -9.247 -16.714 -13.059 1.00 58.38 193 SER A CA 1
ATOM 1577 C C . SER A 1 193 ? -7.812 -16.891 -12.573 1.00 58.38 193 SER A C 1
ATOM 1579 O O . SER A 1 193 ? -7.371 -18.016 -12.337 1.00 58.38 193 SER A O 1
ATOM 1581 N N . ALA A 1 194 ? -7.100 -15.779 -12.368 1.00 77.38 194 ALA A N 1
ATOM 1582 C CA . ALA A 1 194 ? -5.793 -15.767 -11.704 1.00 77.38 194 ALA A CA 1
ATOM 1583 C C . ALA A 1 194 ? -5.845 -16.429 -10.312 1.00 77.38 194 ALA A C 1
ATOM 1585 O O . ALA A 1 194 ? -4.815 -16.831 -9.781 1.00 77.38 194 ALA A O 1
ATOM 1586 N N . ILE A 1 195 ? -7.048 -16.586 -9.743 1.00 81.00 195 ILE A N 1
ATOM 1587 C CA . ILE A 1 195 ? -7.322 -17.237 -8.464 1.00 81.00 195 ILE A CA 1
ATOM 1588 C C . ILE A 1 195 ? -8.188 -18.482 -8.680 1.00 81.00 195 ILE A C 1
ATOM 1590 O O . ILE A 1 195 ? -9.291 -18.401 -9.219 1.00 81.00 195 ILE A O 1
ATOM 1594 N N . LYS A 1 196 ? -7.752 -19.636 -8.177 1.00 83.88 196 LYS A N 1
ATOM 1595 C CA . LYS A 1 196 ? -8.551 -20.866 -8.167 1.00 83.88 196 LYS A CA 1
ATOM 1596 C C . LYS A 1 196 ? -9.091 -21.142 -6.772 1.00 83.88 196 LYS A C 1
ATOM 1598 O O . LYS A 1 196 ? -8.311 -21.206 -5.826 1.00 83.88 196 LYS A O 1
ATOM 1603 N N . CYS A 1 197 ? -10.400 -21.365 -6.675 1.00 83.88 197 CYS A N 1
ATOM 1604 C CA . CYS A 1 197 ? -11.081 -21.763 -5.448 1.00 83.88 197 CYS A CA 1
ATOM 1605 C C . CYS A 1 197 ? -11.543 -23.212 -5.484 1.00 83.88 197 CYS A C 1
ATOM 1607 O O . CYS A 1 197 ? -12.242 -23.612 -6.411 1.00 83.88 197 CYS A O 1
ATOM 1609 N N . ASN A 1 198 ? -11.248 -23.961 -4.428 1.00 81.19 198 ASN A N 1
ATOM 1610 C CA . ASN A 1 198 ? -11.862 -25.250 -4.164 1.00 81.19 198 ASN A CA 1
ATOM 1611 C C . ASN A 1 198 ? -13.004 -25.047 -3.167 1.00 81.19 198 ASN A C 1
ATOM 1613 O O . ASN A 1 198 ? -12.815 -25.099 -1.951 1.00 81.19 198 ASN A O 1
ATOM 1617 N N . PHE A 1 199 ? -14.207 -24.822 -3.685 1.00 77.19 199 PHE A N 1
ATOM 1618 C CA . PHE A 1 199 ? -15.410 -24.998 -2.884 1.00 77.19 199 PHE A CA 1
ATOM 1619 C C . PHE A 1 199 ? -15.759 -26.484 -2.939 1.00 77.19 199 PHE A C 1
ATOM 1621 O O . PHE A 1 199 ? -16.238 -26.973 -3.956 1.00 77.19 199 PHE A O 1
ATOM 1628 N N . THR A 1 200 ? -15.470 -27.234 -1.874 1.00 64.56 200 THR A N 1
ATOM 1629 C CA . THR A 1 200 ? -16.152 -28.516 -1.682 1.00 64.56 200 THR A CA 1
ATOM 1630 C C . THR A 1 200 ? -17.621 -28.179 -1.484 1.00 64.56 200 THR A C 1
ATOM 1632 O O . THR A 1 200 ? -17.965 -27.572 -0.468 1.00 64.56 200 THR A O 1
ATOM 1635 N N . GLU A 1 201 ? -18.459 -28.490 -2.470 1.00 50.94 201 GLU A N 1
ATOM 1636 C CA . GLU A 1 201 ? -19.910 -28.426 -2.325 1.00 50.94 201 GLU A CA 1
ATOM 1637 C C . GLU A 1 201 ? -20.285 -29.263 -1.099 1.00 50.94 201 GLU A C 1
ATOM 1639 O O . GLU A 1 201 ? -20.130 -30.484 -1.079 1.00 50.94 201 GLU A O 1
ATOM 1644 N N . GLY A 1 202 ? -20.655 -28.583 -0.015 1.00 50.81 202 GLY A N 1
ATOM 1645 C CA . GLY A 1 202 ? -21.213 -29.240 1.152 1.00 50.81 202 GLY A CA 1
ATOM 1646 C C . GLY A 1 202 ? -22.598 -29.753 0.782 1.00 50.81 202 GLY A C 1
ATOM 1647 O O . GLY A 1 202 ? -23.474 -28.939 0.495 1.00 50.81 202 GLY A O 1
ATOM 1648 N N . ASN A 1 203 ? -22.740 -31.082 0.762 1.00 36.97 203 ASN A N 1
ATOM 1649 C CA . ASN A 1 203 ? -24.020 -31.793 0.848 1.00 36.97 203 ASN A CA 1
ATOM 1650 C C . ASN A 1 203 ? -24.840 -31.335 2.058 1.00 36.97 203 ASN A C 1
ATOM 1652 O O . ASN A 1 203 ? -24.222 -31.108 3.126 1.00 36.97 203 ASN A O 1
#

Nearest PDB structures (foldseek):
  4gp7-assembly1_B-2  TM=3.884E-01  e=5.412E-01  Acetivibrio thermocellus ATCC 27405
  4jst-assembly1_B  TM=3.916E-01  e=9.025E-01  Acetivibrio thermocellus ATCC 27405
  4gp6-assembly1_B-2  TM=4.006E-01  e=2.675E+00  Acetivibrio t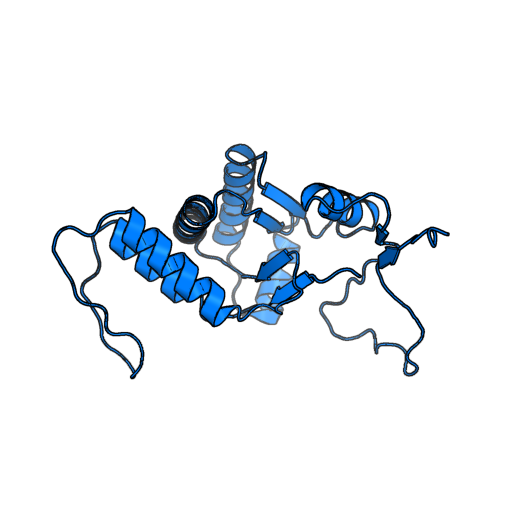hermocellus ATCC 27405
  8bto-assembly1_A  TM=1.824E-01  e=1.604E+00  Bacillus cereus MSX-D12

pLDDT: mean 77.76, std 17.17, range [33.47, 96.94]

Radius of gyration: 19.59 Å; Cα contacts (8 Å, |Δi|>4): 191; chains: 1; bounding box: 42×60×48 Å